Protein AF-A0A3P6R014-F1 (afdb_monomer)

InterPro domains:
  IPR005161 Ku70/Ku80, N-terminal alpha/beta [PF03731] (5-112)
  IPR036465 von Willebrand factor A-like domain superfamily [G3DSA:3.40.50.410] (1-190)
  IPR036465 von Willebrand factor A-like domain superfamily [SSF53300] (5-130)

Sequence (197 aa):
MSEASKEQFSLVLAGTEATANALADEDGNFANISLVRELAPFDWDILELLNSDIEATTCNGDLIDAIFVGVDHLMKKAKTCKGKPEKHLLVVSNLEGETDISQMDEVIASLQKAEVLLNLIGLRITPGGDSDGHAENSAGPSTGNSAPTNSDGKSFVGAMLQRVQAFGQILDALEGESFDFTCVTLIAITLFMRGQE

Nearest PDB structures (foldseek):
  6tyz-assembly1_A  TM=8.360E-01  e=1.938E-10  Xenopus laevis
  8bhv-assembly1_j  TM=8.621E-01  e=7.218E-10  Homo sapiens
  8asc-assembly1_F  TM=7.700E-01  e=1.306E-10  Homo sapiens
  7z6o-assembly1_B  TM=7.785E-01  e=3.740E-10  Homo sapiens
  7su3-assembly1_C  TM=7.351E-01  e=4.261E-09  Homo sapiens

pLDDT: mean 77.84, std 16.66, range [34.81, 94.5]

Organism: Dibothriocephalus latus (NCBI:txid60516)

Foldseek 3Di:
DDDPPPAWDWDKDFFAPAQDFPPDDPVQQQPRMHRPGATGRDDVVVVCCVPPVDDDDPGFGAQLSSLVRVLVRQLVVCVVDPDRDAAEDEAEDPLLGDYDLVCLVVSLVSCVVSLYAYEYEADFQDPDPPPPPPPVPPDDDDDDDDDDDDPPRADSVRSSVVSSVSVSVSCVSRVYGYYYPVPVVVVCCVVVVVVPD

Solvent-accessible surface area (backbone atoms only — not comparable to full-atom values): 12123 Å² total; per-residue (Å²): 133,82,82,72,73,88,57,62,48,62,42,71,44,58,17,34,94,55,65,47,53,95,76,46,52,96,89,56,48,52,39,21,20,24,57,81,36,69,80,35,64,87,55,67,69,57,56,49,40,74,72,72,68,74,72,90,63,92,45,72,16,37,53,57,48,41,48,50,55,48,51,53,51,50,53,60,52,51,74,74,48,88,71,83,76,88,43,79,48,79,44,79,48,77,60,76,64,54,61,66,72,85,53,45,69,59,51,44,54,50,36,62,76,65,60,40,42,42,35,39,35,50,44,68,65,73,90,79,76,74,80,71,71,77,67,75,82,73,88,69,83,89,77,90,75,84,75,86,66,57,97,79,78,56,48,67,67,57,54,32,51,53,47,55,53,53,52,45,52,48,27,63,77,52,78,29,53,50,32,39,75,87,43,54,70,58,51,52,49,57,60,57,60,62,78,72,118

Structure (mmCIF, N/CA/C/O backbone):
data_AF-A0A3P6R014-F1
#
_entry.id   AF-A0A3P6R014-F1
#
loop_
_atom_site.group_PDB
_atom_site.id
_atom_site.type_symbol
_atom_site.label_atom_id
_atom_site.label_alt_id
_atom_site.label_comp_id
_atom_site.label_asym_id
_atom_site.label_entity_id
_atom_site.label_seq_id
_atom_site.pdbx_PDB_ins_code
_atom_site.Cartn_x
_atom_site.Cartn_y
_atom_site.Cartn_z
_atom_site.occupancy
_atom_site.B_iso_or_equiv
_atom_site.auth_seq_id
_atom_site.auth_comp_id
_atom_site.auth_asym_id
_atom_site.auth_atom_id
_atom_site.pdbx_PDB_model_num
ATOM 1 N N . MET A 1 1 ? -2.133 -5.667 35.020 1.00 34.81 1 MET A N 1
ATOM 2 C CA . MET A 1 1 ? -3.011 -6.253 33.987 1.00 34.81 1 MET A CA 1
ATOM 3 C C . MET A 1 1 ? -2.627 -5.566 32.700 1.00 34.81 1 MET A C 1
ATOM 5 O O . MET A 1 1 ? -2.713 -4.351 32.651 1.00 34.81 1 MET A O 1
ATOM 9 N N . SER A 1 2 ? -2.037 -6.318 31.781 1.00 41.28 2 SER A N 1
ATOM 10 C CA . SER A 1 2 ? -1.410 -5.839 30.551 1.00 41.28 2 SER A CA 1
ATOM 11 C C . SER A 1 2 ? -2.447 -5.196 29.633 1.00 41.28 2 SER A C 1
ATOM 13 O O . SER A 1 2 ? -3.424 -5.846 29.262 1.00 41.28 2 SER A O 1
ATOM 15 N N . GLU A 1 3 ? -2.239 -3.929 29.277 1.00 42.50 3 GLU A N 1
ATOM 16 C CA . GLU A 1 3 ? -2.849 -3.322 28.096 1.00 42.50 3 GLU A CA 1
ATOM 17 C C . GLU A 1 3 ? -2.379 -4.126 26.885 1.00 42.50 3 GLU A C 1
ATOM 19 O O . GLU A 1 3 ? -1.257 -3.979 26.414 1.00 42.50 3 GLU A O 1
ATOM 24 N N . ALA A 1 4 ? -3.204 -5.064 26.429 1.00 43.31 4 ALA A N 1
ATOM 25 C CA . ALA A 1 4 ? -3.059 -5.579 25.083 1.00 43.31 4 ALA A CA 1
ATOM 26 C C . ALA A 1 4 ? -3.412 -4.414 24.154 1.00 43.31 4 ALA A C 1
ATOM 28 O O . ALA A 1 4 ? -4.566 -3.969 24.158 1.00 43.31 4 ALA A O 1
ATOM 29 N N . SER A 1 5 ? -2.420 -3.888 23.432 1.00 53.53 5 SER A N 1
ATOM 30 C CA . SER A 1 5 ? -2.628 -2.888 22.387 1.00 53.53 5 SER A CA 1
ATOM 31 C C . SER A 1 5 ? -3.824 -3.303 21.532 1.00 53.53 5 SER A C 1
ATOM 33 O O . SER A 1 5 ? -3.861 -4.408 20.994 1.00 53.53 5 SER A O 1
ATOM 35 N N . LYS A 1 6 ? -4.828 -2.427 21.407 1.00 72.06 6 LYS A N 1
ATOM 36 C CA . LYS A 1 6 ? -5.990 -2.624 20.514 1.00 72.06 6 LYS A CA 1
ATOM 37 C C . LYS A 1 6 ? -5.629 -2.430 19.036 1.00 72.06 6 LYS A C 1
ATOM 39 O O . LYS A 1 6 ? -6.517 -2.253 18.204 1.00 72.06 6 LYS A O 1
ATOM 44 N N . GLU A 1 7 ? -4.342 -2.415 18.734 1.00 78.62 7 GLU A N 1
ATOM 45 C CA . GLU A 1 7 ? -3.812 -2.221 17.402 1.00 78.62 7 GLU A CA 1
ATOM 46 C C . GLU A 1 7 ? -4.164 -3.431 16.546 1.00 78.62 7 GLU A C 1
ATOM 48 O O . GLU A 1 7 ? -4.134 -4.586 16.983 1.00 78.62 7 GLU A O 1
ATOM 53 N N . GLN A 1 8 ? -4.553 -3.137 15.317 1.00 87.19 8 GLN A N 1
ATOM 54 C CA . GLN A 1 8 ? -4.846 -4.135 14.312 1.00 87.19 8 GLN A CA 1
ATOM 55 C C . GLN A 1 8 ? -3.964 -3.857 13.110 1.00 87.19 8 GLN A C 1
ATOM 57 O O . GLN A 1 8 ? -3.636 -2.708 12.819 1.00 87.19 8 GLN A O 1
ATOM 62 N N . PHE A 1 9 ? -3.610 -4.918 12.408 1.00 88.50 9 PHE A N 1
ATOM 63 C CA . PHE A 1 9 ? -2.706 -4.875 11.282 1.00 88.50 9 PHE A CA 1
ATOM 64 C C . PHE A 1 9 ? -3.286 -5.669 10.116 1.00 88.50 9 PHE A C 1
ATOM 66 O O . PHE A 1 9 ? -3.931 -6.701 10.302 1.00 88.50 9 PHE A O 1
ATOM 73 N N . SER A 1 10 ? -3.064 -5.164 8.909 1.00 91.88 10 SER A N 1
ATOM 74 C CA . SER A 1 10 ? -3.377 -5.824 7.643 1.00 91.88 10 SER A CA 1
ATOM 75 C C . SER A 1 10 ? -2.165 -5.728 6.733 1.00 91.88 10 SER A C 1
ATOM 77 O O . SER A 1 10 ? -1.434 -4.741 6.801 1.00 91.88 10 SER A O 1
ATOM 79 N N . LEU A 1 11 ? -1.990 -6.709 5.852 1.00 93.19 11 LEU A N 1
ATOM 80 C CA . LEU A 1 11 ? -0.858 -6.768 4.934 1.00 93.19 11 LEU A CA 1
ATOM 81 C C . LEU A 1 11 ? -1.352 -6.907 3.497 1.00 93.19 11 LEU A C 1
ATOM 83 O O . LEU A 1 11 ? -2.098 -7.834 3.174 1.00 93.19 11 LEU A O 1
ATOM 87 N N . VAL A 1 12 ? -0.905 -5.981 2.653 1.00 94.50 12 VAL A N 1
ATOM 88 C CA . VAL A 1 12 ? -1.093 -5.994 1.201 1.00 94.50 12 VAL A CA 1
ATOM 89 C C . VAL A 1 12 ? 0.281 -6.140 0.562 1.00 94.50 12 VAL A C 1
ATOM 91 O O . VAL A 1 12 ? 1.213 -5.435 0.945 1.00 94.50 12 VAL A O 1
ATOM 94 N N . LEU A 1 13 ? 0.402 -7.055 -0.394 1.00 92.94 13 LEU A N 1
ATOM 95 C CA . LEU A 1 13 ? 1.609 -7.263 -1.186 1.00 92.94 13 LEU A CA 1
ATOM 96 C C . LEU A 1 13 ? 1.345 -6.836 -2.629 1.00 92.94 13 LEU A C 1
ATOM 98 O O . LEU A 1 13 ? 0.327 -7.215 -3.208 1.00 92.94 13 LEU A O 1
ATOM 102 N N . ALA A 1 14 ? 2.271 -6.065 -3.193 1.00 92.12 14 ALA A N 1
ATOM 103 C CA . ALA A 1 14 ? 2.302 -5.710 -4.608 1.00 92.12 14 ALA A CA 1
ATOM 104 C C . ALA A 1 14 ? 3.374 -6.542 -5.323 1.00 92.12 14 ALA A C 1
ATOM 106 O O . ALA A 1 14 ? 4.423 -6.822 -4.744 1.00 92.12 14 ALA A O 1
ATOM 107 N N . GLY A 1 15 ? 3.111 -6.929 -6.570 1.00 90.50 15 GLY A N 1
ATOM 108 C CA . GLY A 1 15 ? 3.992 -7.806 -7.341 1.00 90.50 15 GLY A CA 1
ATOM 109 C C . GLY A 1 15 ? 3.853 -9.277 -6.950 1.00 90.50 15 GLY A C 1
ATOM 110 O O . GLY A 1 15 ? 4.833 -10.008 -6.949 1.00 90.50 15 GLY A O 1
ATOM 111 N N . THR A 1 16 ? 2.662 -9.740 -6.578 1.00 90.88 16 THR A N 1
ATOM 112 C CA . THR A 1 16 ? 2.398 -11.172 -6.366 1.00 90.88 16 THR A CA 1
ATOM 113 C C . THR A 1 16 ? 2.010 -11.853 -7.677 1.00 90.88 16 THR A C 1
ATOM 115 O O . THR A 1 16 ? 1.383 -11.229 -8.525 1.00 90.88 16 THR A O 1
ATOM 118 N N . GLU A 1 17 ? 2.323 -13.142 -7.846 1.00 90.00 17 GLU A N 1
ATOM 119 C CA . GLU A 1 17 ? 1.885 -13.898 -9.038 1.00 90.00 17 GLU A CA 1
ATOM 120 C C . GLU A 1 17 ? 0.356 -14.034 -9.113 1.00 90.00 17 GLU A C 1
ATOM 122 O O . GLU A 1 17 ? -0.236 -14.076 -10.190 1.00 90.00 17 GLU A O 1
ATOM 127 N N . ALA A 1 18 ? -0.293 -14.108 -7.949 1.00 88.69 18 ALA A N 1
ATOM 128 C CA . ALA A 1 18 ? -1.741 -14.085 -7.833 1.00 88.69 18 ALA A CA 1
ATOM 129 C C . ALA A 1 18 ? -2.263 -12.648 -7.711 1.00 88.69 18 ALA A C 1
ATOM 131 O O . ALA A 1 18 ? -1.573 -11.752 -7.226 1.00 88.69 18 ALA A O 1
ATOM 132 N N . THR A 1 19 ? -3.523 -12.447 -8.088 1.00 92.56 19 THR A N 1
ATOM 133 C CA . THR A 1 19 ? -4.273 -11.224 -7.782 1.00 92.56 19 THR A CA 1
ATOM 134 C C . THR A 1 19 ? -5.387 -11.590 -6.814 1.00 92.56 19 THR A C 1
ATOM 136 O O . THR A 1 19 ? -6.302 -12.332 -7.167 1.00 92.56 19 THR A O 1
ATOM 139 N N . ALA A 1 20 ? -5.286 -11.114 -5.576 1.00 92.06 20 ALA A N 1
ATOM 140 C CA . ALA A 1 20 ? -6.216 -11.446 -4.501 1.00 92.06 20 ALA A CA 1
ATOM 141 C C . ALA A 1 20 ? -6.609 -10.182 -3.732 1.00 92.06 20 ALA A C 1
ATOM 143 O O . ALA A 1 20 ? -6.264 -10.000 -2.565 1.00 92.06 20 ALA A O 1
ATOM 144 N N . ASN A 1 21 ? -7.318 -9.278 -4.402 1.00 92.56 21 ASN A N 1
ATOM 145 C CA . ASN A 1 21 ? -7.850 -8.067 -3.795 1.00 92.56 21 ASN A CA 1
ATOM 146 C C . ASN A 1 21 ? -9.262 -7.766 -4.322 1.00 92.56 21 ASN A C 1
ATOM 148 O O . ASN A 1 21 ? -9.680 -8.292 -5.349 1.00 92.56 21 ASN A O 1
ATOM 152 N N . ALA A 1 22 ? -10.013 -6.945 -3.587 1.00 90.56 22 ALA A N 1
ATOM 153 C CA . ALA A 1 22 ? -11.421 -6.675 -3.882 1.00 90.56 22 ALA A CA 1
ATOM 154 C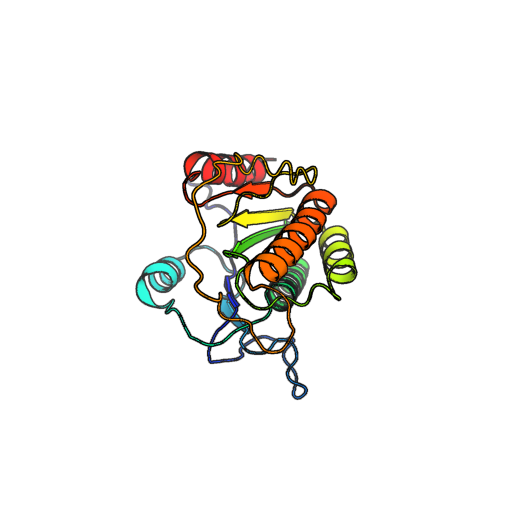 C . ALA A 1 22 ? -11.651 -5.607 -4.968 1.00 90.56 22 ALA A C 1
ATOM 156 O O . ALA A 1 22 ? -12.806 -5.367 -5.317 1.00 90.56 22 ALA A O 1
ATOM 157 N N . LEU A 1 23 ? -10.593 -4.929 -5.424 1.00 90.69 23 LEU A N 1
ATOM 158 C CA . LEU A 1 23 ? -10.662 -3.872 -6.438 1.00 90.69 23 LEU A CA 1
ATOM 159 C C . LEU A 1 23 ? -10.263 -4.371 -7.831 1.00 90.69 23 LEU A C 1
ATOM 161 O O . LEU A 1 23 ? -10.592 -3.711 -8.809 1.00 90.69 23 LEU A O 1
ATOM 165 N N . ALA A 1 24 ? -9.601 -5.526 -7.915 1.00 91.06 24 ALA A N 1
ATOM 166 C CA . ALA A 1 24 ? -9.210 -6.140 -9.171 1.00 91.06 24 ALA A CA 1
ATOM 167 C C . ALA A 1 24 ? -10.413 -6.443 -10.069 1.00 91.06 24 ALA A C 1
ATOM 169 O O . ALA A 1 24 ? -11.437 -6.963 -9.612 1.00 91.06 24 ALA A O 1
ATOM 170 N N . ASP A 1 25 ? -10.255 -6.149 -11.356 1.00 89.50 25 ASP A N 1
ATOM 171 C CA . ASP A 1 25 ? -11.269 -6.348 -12.385 1.00 89.50 25 ASP A CA 1
ATOM 172 C C . ASP A 1 25 ? -1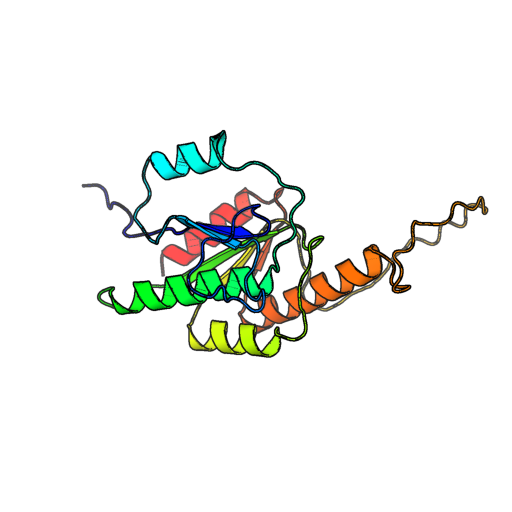0.739 -7.137 -13.594 1.00 89.50 25 ASP A C 1
ATOM 174 O O . ASP A 1 25 ? -9.566 -7.506 -13.675 1.00 89.50 25 ASP A O 1
ATOM 178 N N . GLU A 1 26 ? -11.642 -7.452 -14.527 1.00 83.62 26 GLU A N 1
ATOM 179 C CA . GLU A 1 26 ? -11.318 -8.208 -15.745 1.00 83.62 26 GLU A CA 1
ATOM 180 C C . GLU A 1 26 ? -10.511 -7.385 -16.765 1.00 83.62 26 GLU A C 1
ATOM 182 O O . GLU A 1 26 ? -9.906 -7.965 -17.668 1.00 83.62 26 GLU A O 1
ATOM 187 N N . ASP A 1 27 ? -10.475 -6.057 -16.618 1.00 84.75 27 ASP A N 1
ATOM 188 C CA . ASP A 1 27 ? -9.716 -5.139 -17.475 1.00 84.75 27 ASP A CA 1
ATOM 189 C C . ASP A 1 27 ? -8.225 -5.074 -17.087 1.00 84.75 27 ASP A C 1
ATOM 191 O O . ASP A 1 27 ? -7.412 -4.525 -17.833 1.00 84.75 27 ASP A O 1
ATOM 195 N N . GLY A 1 28 ? -7.845 -5.697 -15.966 1.00 82.06 28 GLY A N 1
ATOM 196 C CA . GLY A 1 28 ? -6.464 -5.794 -15.497 1.00 82.06 28 GLY A CA 1
ATOM 197 C C . GLY A 1 28 ? -6.052 -4.684 -14.532 1.00 82.06 28 GLY A C 1
ATOM 198 O O . GLY A 1 28 ? -4.861 -4.562 -14.241 1.00 82.06 28 GLY A O 1
ATOM 199 N N . ASN A 1 29 ? -7.001 -3.900 -14.013 1.00 86.56 29 ASN A N 1
ATOM 200 C CA . ASN A 1 29 ? -6.715 -2.920 -12.966 1.00 86.56 29 ASN A CA 1
ATOM 201 C C . ASN A 1 29 ? -6.451 -3.634 -11.633 1.00 86.56 29 ASN A C 1
ATOM 203 O O . ASN A 1 29 ? -7.047 -4.678 -11.350 1.00 86.56 29 ASN A O 1
ATOM 207 N N . PHE A 1 30 ? -5.568 -3.075 -10.799 1.00 90.06 30 PHE A N 1
ATOM 208 C CA . PHE A 1 30 ? -5.173 -3.663 -9.512 1.00 90.06 30 PHE A CA 1
ATOM 209 C C . PHE A 1 30 ? -4.640 -5.109 -9.625 1.00 90.06 30 PHE A C 1
ATOM 211 O O . PHE A 1 30 ? -4.801 -5.918 -8.702 1.00 90.06 30 PHE A O 1
ATOM 218 N N . ALA A 1 31 ? -4.021 -5.454 -10.760 1.00 91.69 31 ALA A N 1
ATOM 219 C CA . ALA A 1 31 ? -3.424 -6.764 -11.001 1.00 91.69 31 ALA A CA 1
ATOM 220 C C . ALA A 1 31 ? -2.131 -6.972 -10.195 1.00 91.69 31 ALA A C 1
ATOM 222 O O . ALA A 1 31 ? -1.434 -6.028 -9.829 1.00 91.69 31 ALA A O 1
ATOM 223 N N . ASN A 1 32 ? -1.794 -8.238 -9.936 1.00 92.81 32 ASN A N 1
ATOM 224 C CA . ASN A 1 32 ? -0.604 -8.663 -9.188 1.00 92.81 32 ASN A CA 1
ATOM 225 C C . ASN A 1 32 ? -0.529 -8.066 -7.771 1.00 92.81 32 ASN A C 1
ATOM 227 O O . ASN A 1 32 ? 0.557 -7.851 -7.231 1.00 92.81 32 ASN A O 1
ATOM 231 N N . ILE A 1 33 ? -1.685 -7.775 -7.167 1.00 93.94 33 ILE A N 1
ATOM 232 C CA . ILE A 1 33 ? -1.802 -7.247 -5.806 1.00 93.94 33 ILE A CA 1
ATOM 233 C C . ILE A 1 33 ? -2.659 -8.197 -4.976 1.00 93.94 33 ILE A C 1
ATOM 235 O O . ILE A 1 33 ? -3.764 -8.579 -5.378 1.00 93.94 33 ILE A O 1
ATOM 239 N N . SER A 1 34 ? -2.170 -8.551 -3.791 1.00 93.81 34 SER A N 1
ATOM 240 C CA . SER A 1 34 ? -2.828 -9.498 -2.892 1.00 93.81 34 SER A CA 1
ATOM 241 C C . SER A 1 34 ? -2.956 -8.948 -1.476 1.00 93.81 34 SER A C 1
ATOM 243 O O . SER A 1 34 ? -1.968 -8.588 -0.838 1.00 93.81 34 SER A O 1
ATOM 245 N N . LEU A 1 35 ? -4.181 -8.945 -0.949 1.00 93.12 35 LEU A N 1
ATOM 246 C CA . LEU A 1 35 ? -4.457 -8.758 0.471 1.00 93.12 35 LEU A CA 1
ATOM 247 C C . LEU A 1 35 ? -4.209 -10.091 1.187 1.00 93.12 35 LEU A C 1
ATOM 249 O O . LEU A 1 35 ? -5.117 -10.901 1.363 1.00 93.12 35 LEU A O 1
ATOM 253 N N . VAL A 1 36 ? -2.960 -10.329 1.580 1.00 91.81 36 VAL A N 1
ATOM 254 C CA . VAL A 1 36 ? -2.552 -11.582 2.239 1.00 91.81 36 VAL A CA 1
ATOM 255 C C . VAL A 1 36 ? -3.004 -11.654 3.693 1.00 91.81 36 VAL A C 1
ATOM 257 O O . VAL A 1 36 ? -3.083 -12.739 4.266 1.00 91.81 36 VAL A O 1
ATOM 260 N N . ARG A 1 37 ? -3.334 -10.505 4.299 1.00 89.75 37 ARG A N 1
ATOM 261 C CA . ARG A 1 37 ? -3.902 -10.464 5.642 1.00 89.75 37 ARG A CA 1
ATOM 262 C C . ARG A 1 37 ? -4.948 -9.376 5.805 1.00 89.75 37 ARG A C 1
ATOM 264 O O . ARG A 1 37 ? -4.659 -8.192 5.640 1.00 89.75 37 ARG A O 1
ATOM 271 N N . GLU A 1 38 ? -6.145 -9.773 6.229 1.00 91.12 38 GLU A N 1
ATOM 272 C CA . GLU A 1 38 ? -7.168 -8.825 6.660 1.00 91.12 38 GLU A CA 1
ATOM 273 C C . GLU A 1 38 ? -6.799 -8.121 7.976 1.00 91.12 38 GLU A C 1
ATOM 275 O O . GLU A 1 38 ? -5.931 -8.569 8.718 1.00 91.12 38 GLU A O 1
ATOM 280 N N . LEU A 1 39 ? -7.489 -7.014 8.279 1.00 89.38 39 LEU A N 1
ATOM 281 C CA . LEU A 1 39 ? -7.232 -6.218 9.475 1.00 89.38 39 LEU A CA 1
ATOM 282 C C . LEU A 1 39 ? -7.625 -7.022 10.720 1.00 89.38 39 LEU A C 1
ATOM 284 O O . LEU A 1 39 ? -8.811 -7.280 10.945 1.00 89.38 39 LEU A O 1
ATOM 288 N N . ALA A 1 40 ? -6.627 -7.425 11.501 1.00 86.94 40 ALA A N 1
ATOM 289 C CA . ALA A 1 40 ? -6.787 -8.249 12.692 1.00 86.94 40 ALA A CA 1
ATOM 290 C C . ALA A 1 40 ? -5.713 -7.908 13.743 1.00 86.94 40 ALA A C 1
ATOM 292 O O . ALA A 1 40 ? -4.693 -7.312 13.396 1.00 86.94 40 ALA A O 1
ATOM 293 N N . PRO A 1 41 ? -5.917 -8.251 15.028 1.00 86.50 41 PRO A N 1
ATOM 294 C CA . PRO A 1 41 ? -4.873 -8.117 16.043 1.00 86.50 41 PRO A CA 1
ATOM 295 C C . PRO A 1 41 ? -3.602 -8.890 15.668 1.00 86.50 41 PRO A C 1
ATOM 297 O O . PRO A 1 41 ? -3.665 -9.878 14.938 1.00 86.50 41 PRO A O 1
ATOM 300 N N . PHE A 1 42 ? -2.463 -8.466 16.212 1.00 84.94 42 PHE A N 1
ATOM 301 C CA . PHE A 1 42 ? -1.208 -9.197 16.054 1.00 84.94 42 PHE A CA 1
ATOM 302 C C . PHE A 1 42 ? -1.291 -10.596 16.680 1.00 84.94 42 PHE A C 1
ATOM 304 O O . PHE A 1 42 ? -1.699 -10.754 17.833 1.00 84.94 42 PHE A O 1
ATOM 311 N N . ASP A 1 43 ? -0.852 -11.598 15.928 1.00 87.06 43 ASP A N 1
ATOM 312 C CA . ASP A 1 43 ? -0.719 -12.986 16.357 1.00 87.06 43 ASP A CA 1
ATOM 313 C C . ASP A 1 43 ? 0.570 -13.613 15.788 1.00 87.06 43 ASP A C 1
ATOM 315 O O . ASP A 1 43 ? 1.361 -12.962 15.095 1.00 87.06 43 ASP A O 1
ATOM 319 N N . TRP A 1 44 ? 0.801 -14.882 16.121 1.00 87.06 44 TRP A N 1
ATOM 320 C CA . TRP A 1 44 ? 1.972 -15.626 15.658 1.00 87.06 44 TRP A CA 1
ATOM 321 C C . TRP A 1 44 ? 1.954 -15.895 14.154 1.00 87.06 44 TRP A C 1
ATOM 323 O O . TRP A 1 44 ? 3.023 -15.902 13.547 1.00 87.06 44 TRP A O 1
ATOM 333 N N . ASP A 1 45 ? 0.774 -16.029 13.546 1.00 85.44 45 ASP A N 1
ATOM 334 C CA . ASP A 1 45 ? 0.637 -16.251 12.109 1.00 85.44 45 ASP A CA 1
ATOM 335 C C . ASP A 1 45 ? 1.215 -15.070 11.307 1.00 85.44 45 ASP A C 1
ATOM 337 O O . ASP A 1 45 ? 1.731 -15.265 10.212 1.00 85.44 45 ASP A O 1
ATOM 341 N N . ILE A 1 46 ? 1.186 -13.827 11.829 1.00 85.44 46 ILE A N 1
ATOM 342 C CA . ILE A 1 46 ? 1.840 -12.678 11.150 1.00 85.44 46 ILE A CA 1
ATOM 343 C C . ILE A 1 46 ? 3.351 -12.868 11.104 1.00 85.44 46 ILE A C 1
ATOM 345 O O . ILE A 1 46 ? 3.988 -12.597 10.089 1.00 85.44 46 ILE A O 1
ATOM 349 N N . LEU A 1 47 ? 3.925 -13.274 12.234 1.00 85.38 47 LEU A N 1
ATOM 350 C CA . LEU A 1 47 ? 5.368 -13.392 12.386 1.00 85.38 47 LEU A CA 1
ATOM 351 C C . LEU A 1 47 ? 5.908 -14.534 11.527 1.00 85.38 47 LEU A C 1
ATOM 353 O O . LEU A 1 47 ? 6.969 -14.387 10.928 1.00 85.38 47 LEU A O 1
ATOM 357 N N . GLU A 1 48 ? 5.167 -15.637 11.438 1.00 87.00 48 GLU A N 1
ATOM 358 C CA . GLU A 1 48 ? 5.506 -16.755 10.560 1.00 87.00 48 GLU A CA 1
ATOM 359 C C . GLU A 1 48 ? 5.428 -16.348 9.083 1.00 87.00 48 GLU A C 1
ATOM 361 O O . GLU A 1 48 ? 6.407 -16.550 8.359 1.00 87.00 48 GLU A O 1
ATOM 366 N N . LEU A 1 49 ? 4.348 -15.660 8.688 1.00 85.38 49 LEU A N 1
ATOM 367 C CA . LEU A 1 49 ? 4.163 -15.147 7.330 1.00 85.38 49 LEU A CA 1
ATOM 368 C C . LEU A 1 49 ? 5.319 -14.224 6.912 1.00 85.38 49 LEU A C 1
ATOM 370 O O . LEU A 1 49 ? 5.927 -14.418 5.863 1.00 85.38 49 LEU A O 1
ATOM 374 N N . LEU A 1 50 ? 5.660 -13.238 7.751 1.00 84.38 50 LEU A N 1
ATOM 375 C CA . LEU A 1 50 ? 6.742 -12.283 7.480 1.00 84.38 50 LEU A CA 1
ATOM 376 C C . LEU A 1 50 ? 8.127 -12.944 7.430 1.00 84.38 50 LEU A C 1
ATOM 378 O O . LEU A 1 50 ? 9.017 -12.431 6.756 1.00 84.38 50 LEU A O 1
ATOM 382 N N . ASN A 1 51 ? 8.329 -14.042 8.162 1.00 82.94 51 ASN A N 1
ATOM 383 C CA . ASN A 1 51 ? 9.619 -14.721 8.235 1.00 82.94 51 ASN A CA 1
ATOM 384 C C . ASN A 1 51 ? 9.832 -15.741 7.109 1.00 82.94 51 ASN A C 1
ATOM 386 O O . ASN A 1 51 ? 10.976 -15.945 6.704 1.00 82.94 51 ASN A O 1
ATOM 390 N N . SER A 1 52 ? 8.771 -16.410 6.650 1.00 76.31 52 SER A N 1
ATOM 391 C CA . SER A 1 52 ? 8.918 -17.642 5.861 1.00 76.31 52 SER A CA 1
ATOM 392 C C . SER A 1 52 ? 8.104 -17.688 4.567 1.00 76.31 52 SER A C 1
ATOM 394 O O . SER A 1 52 ? 8.488 -18.439 3.677 1.00 76.31 52 SER A O 1
ATOM 396 N N . ASP A 1 53 ? 7.027 -16.908 4.438 1.00 76.56 53 ASP A N 1
ATOM 397 C CA . ASP A 1 53 ? 6.060 -17.065 3.335 1.00 76.56 53 ASP A CA 1
ATOM 398 C C . ASP A 1 53 ? 6.094 -15.930 2.298 1.00 76.56 53 ASP A C 1
ATOM 400 O O . ASP A 1 53 ? 5.428 -16.010 1.265 1.00 76.56 53 ASP A O 1
ATOM 404 N N . ILE A 1 54 ? 6.848 -14.854 2.548 1.00 80.62 54 ILE A N 1
ATOM 405 C CA . ILE A 1 54 ? 7.005 -13.763 1.578 1.00 80.62 54 ILE A CA 1
ATOM 406 C C . ILE A 1 54 ? 8.208 -14.059 0.683 1.00 80.62 54 ILE A C 1
ATOM 408 O O . ILE A 1 54 ? 9.358 -13.817 1.054 1.00 80.62 54 ILE A O 1
ATOM 412 N N . GLU A 1 55 ? 7.930 -14.551 -0.520 1.00 79.56 55 GLU A N 1
ATOM 413 C CA . GLU A 1 55 ? 8.933 -14.767 -1.560 1.00 79.56 55 GLU A CA 1
ATOM 414 C C . GLU A 1 55 ? 8.967 -13.600 -2.555 1.00 79.56 55 GLU A C 1
ATOM 416 O O . GLU A 1 55 ? 7.938 -13.046 -2.946 1.00 79.56 55 GLU A O 1
ATOM 421 N N . ALA A 1 56 ? 10.173 -13.227 -2.988 1.00 82.69 56 ALA A N 1
ATOM 422 C CA . ALA A 1 56 ? 10.338 -12.259 -4.063 1.00 82.69 56 ALA A CA 1
ATOM 423 C C . ALA A 1 56 ? 9.891 -12.882 -5.391 1.00 82.69 56 ALA A C 1
ATOM 425 O O . ALA A 1 56 ? 10.339 -13.971 -5.750 1.00 82.69 56 ALA A O 1
ATOM 426 N N . THR A 1 57 ? 9.052 -12.173 -6.142 1.00 85.56 57 THR A N 1
ATOM 427 C CA . THR A 1 57 ? 8.597 -12.619 -7.463 1.00 85.56 57 THR A CA 1
ATOM 428 C C . THR A 1 57 ? 9.219 -11.766 -8.575 1.00 85.56 57 THR A C 1
ATOM 430 O O . THR A 1 57 ? 9.925 -10.788 -8.321 1.00 85.56 57 THR A O 1
ATOM 433 N N . THR A 1 58 ? 8.959 -12.145 -9.829 1.00 83.75 58 THR A N 1
ATOM 434 C CA . THR A 1 58 ? 9.298 -11.326 -11.008 1.00 83.75 58 THR A CA 1
ATOM 435 C C . THR A 1 58 ? 8.108 -10.530 -11.551 1.00 83.75 58 THR A C 1
ATOM 437 O O . THR A 1 58 ? 8.255 -9.800 -12.531 1.00 83.75 58 THR A O 1
ATOM 440 N N . CYS A 1 59 ? 6.933 -10.663 -10.929 1.00 87.00 59 CYS A N 1
ATOM 441 C CA . CYS A 1 59 ? 5.731 -9.929 -11.292 1.00 87.00 59 CYS A CA 1
ATOM 442 C C . CYS A 1 59 ? 5.816 -8.4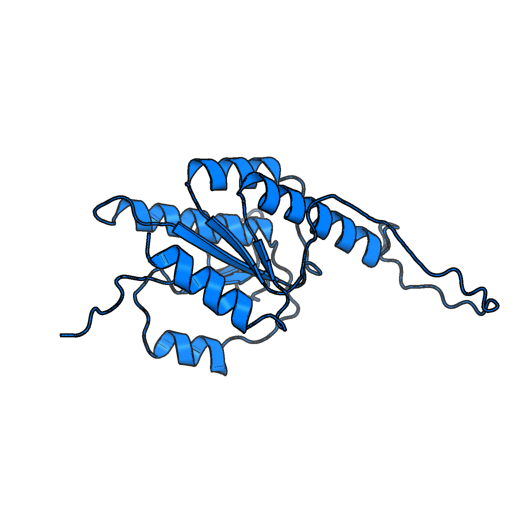94 -10.773 1.00 87.00 59 CYS A C 1
ATOM 444 O O . CYS A 1 59 ? 6.308 -8.238 -9.675 1.00 87.00 59 CYS A O 1
ATOM 446 N N . ASN A 1 60 ? 5.291 -7.558 -11.556 1.00 82.25 60 ASN A N 1
ATOM 447 C CA . ASN A 1 60 ? 5.216 -6.158 -11.171 1.00 82.25 60 ASN A CA 1
ATOM 448 C C . ASN A 1 60 ? 3.766 -5.810 -10.838 1.00 82.25 60 ASN A C 1
ATOM 450 O O . ASN A 1 60 ? 2.857 -6.130 -11.606 1.00 82.25 60 ASN A O 1
ATOM 454 N N . GLY A 1 61 ? 3.558 -5.218 -9.669 1.00 85.69 61 GLY A N 1
ATOM 455 C CA . GLY A 1 61 ? 2.268 -4.693 -9.239 1.00 85.69 61 GLY A CA 1
ATOM 456 C C . GLY A 1 61 ? 2.420 -3.207 -8.980 1.00 85.69 61 GLY A C 1
ATOM 457 O O . GLY A 1 61 ? 3.432 -2.782 -8.419 1.00 85.69 61 GLY A O 1
ATOM 458 N N . ASP A 1 62 ? 1.430 -2.430 -9.398 1.00 90.12 62 ASP A N 1
ATOM 459 C CA . ASP A 1 62 ? 1.485 -0.985 -9.256 1.00 90.12 62 ASP A CA 1
ATOM 460 C C . ASP A 1 62 ? 1.400 -0.572 -7.778 1.00 90.12 62 ASP A C 1
ATOM 462 O O . ASP A 1 62 ? 0.525 -1.007 -7.022 1.00 90.12 62 ASP A O 1
ATOM 466 N N . LEU A 1 63 ? 2.346 0.262 -7.344 1.00 89.88 63 LEU A N 1
ATOM 467 C CA . LEU A 1 63 ? 2.416 0.706 -5.956 1.00 89.88 63 LEU A CA 1
ATOM 468 C C . LEU A 1 63 ? 1.230 1.596 -5.552 1.00 89.88 63 LEU A C 1
ATOM 470 O O . LEU A 1 63 ? 0.765 1.504 -4.414 1.00 89.88 63 LEU A O 1
ATOM 474 N N . ILE A 1 64 ? 0.754 2.464 -6.446 1.00 90.62 64 ILE A N 1
ATOM 475 C CA . ILE A 1 64 ? -0.379 3.360 -6.182 1.00 90.62 64 ILE A CA 1
ATOM 476 C C . ILE A 1 64 ? -1.664 2.538 -6.082 1.00 90.62 64 ILE A C 1
ATOM 478 O O . ILE A 1 64 ? -2.424 2.722 -5.128 1.00 90.62 64 ILE A O 1
ATOM 482 N N . ASP A 1 65 ? -1.849 1.554 -6.962 1.00 91.31 65 ASP A N 1
ATOM 483 C CA . ASP A 1 65 ? -2.957 0.597 -6.865 1.00 91.31 65 ASP A CA 1
ATOM 484 C C . ASP A 1 65 ? -2.928 -0.173 -5.540 1.00 91.31 65 ASP A C 1
ATOM 486 O O . ASP A 1 65 ? -3.955 -0.330 -4.873 1.00 91.31 65 ASP A O 1
ATOM 490 N N . ALA A 1 66 ? -1.749 -0.621 -5.101 1.00 92.25 66 ALA A N 1
ATOM 491 C CA . ALA A 1 66 ? -1.608 -1.326 -3.830 1.00 92.25 66 ALA A CA 1
ATOM 492 C C . ALA A 1 66 ? -1.961 -0.433 -2.628 1.00 92.25 66 ALA A C 1
ATOM 494 O O . ALA A 1 66 ? -2.596 -0.895 -1.673 1.00 92.25 66 ALA A O 1
ATOM 495 N N . ILE A 1 67 ? -1.608 0.856 -2.688 1.00 92.06 67 ILE A N 1
ATOM 496 C CA . ILE A 1 67 ? -2.027 1.859 -1.702 1.00 92.06 67 ILE A CA 1
ATOM 497 C C . ILE A 1 67 ? -3.552 1.998 -1.707 1.00 92.06 67 ILE A C 1
ATOM 499 O O . ILE A 1 67 ? -4.157 1.949 -0.636 1.00 92.06 67 ILE A O 1
ATOM 503 N N . PHE A 1 68 ? -4.194 2.103 -2.874 1.00 91.25 68 PHE A N 1
ATOM 504 C CA . PHE A 1 68 ? -5.656 2.156 -2.970 1.00 91.25 68 PHE A CA 1
ATOM 505 C C . PHE A 1 68 ? -6.326 0.918 -2.369 1.00 91.25 68 PHE A C 1
ATOM 507 O O . PHE A 1 68 ? -7.263 1.065 -1.582 1.00 91.25 68 PHE A O 1
ATOM 514 N N . VAL A 1 69 ? -5.820 -0.284 -2.662 1.00 92.81 69 VAL A N 1
ATOM 515 C CA . VAL A 1 69 ? -6.303 -1.542 -2.065 1.00 92.81 69 VAL A CA 1
ATOM 516 C C . VAL A 1 69 ? -6.183 -1.506 -0.539 1.00 92.81 69 VAL A C 1
ATOM 518 O O . VAL A 1 69 ? -7.136 -1.848 0.168 1.00 92.81 69 VAL A O 1
ATOM 521 N N . GLY A 1 70 ? -5.039 -1.057 -0.014 1.00 92.25 70 GLY A N 1
ATOM 522 C CA . GLY A 1 70 ? -4.813 -0.921 1.424 1.00 92.25 70 GLY A CA 1
ATOM 523 C C . GLY A 1 70 ? -5.758 0.084 2.087 1.00 92.25 70 GLY A C 1
ATOM 524 O O . GLY A 1 70 ? -6.384 -0.230 3.102 1.00 92.25 70 GLY A O 1
ATOM 525 N N . VAL A 1 71 ? -5.912 1.274 1.500 1.00 90.88 71 VAL A N 1
ATOM 526 C CA . VAL A 1 71 ? -6.788 2.343 2.009 1.00 90.88 71 VAL A CA 1
ATOM 527 C C . VAL A 1 71 ? -8.254 1.930 1.956 1.00 90.88 71 VAL A C 1
ATOM 529 O O . VAL A 1 71 ? -8.977 2.139 2.931 1.00 90.88 71 VAL A O 1
ATOM 532 N N . ASP A 1 72 ? -8.709 1.328 0.857 1.00 91.50 72 ASP A N 1
ATOM 533 C CA . ASP A 1 72 ? -10.082 0.843 0.717 1.00 91.50 72 ASP A CA 1
ATOM 534 C C . ASP A 1 72 ? -10.412 -0.198 1.794 1.00 91.50 72 ASP A C 1
ATOM 536 O O . ASP A 1 72 ? -11.416 -0.066 2.506 1.00 91.50 72 ASP A O 1
ATOM 540 N N . HIS A 1 73 ? -9.530 -1.183 1.989 1.00 91.62 73 HIS A N 1
ATOM 541 C CA . HIS A 1 73 ? -9.691 -2.193 3.033 1.00 91.62 73 HIS A CA 1
ATOM 542 C C . HIS A 1 73 ? -9.706 -1.575 4.436 1.00 91.62 73 HIS A C 1
ATOM 544 O O . HIS A 1 73 ? -10.622 -1.840 5.225 1.00 91.62 73 HIS A O 1
ATOM 550 N N . LEU A 1 74 ? -8.749 -0.690 4.732 1.00 89.69 74 LEU A N 1
ATOM 551 C CA . LEU A 1 74 ? -8.655 0.009 6.014 1.00 89.69 74 LEU A CA 1
ATOM 552 C C . LEU A 1 74 ? -9.920 0.829 6.295 1.00 89.69 74 LEU A C 1
ATOM 554 O O . LEU A 1 74 ? -10.478 0.765 7.391 1.00 89.69 74 LEU A O 1
ATOM 558 N N . MET A 1 75 ? -10.436 1.543 5.296 1.00 89.38 75 MET A N 1
ATOM 559 C CA . MET A 1 75 ? -11.654 2.343 5.412 1.00 89.38 75 MET A CA 1
ATOM 560 C C . MET A 1 75 ? -12.908 1.486 5.586 1.00 89.38 75 MET A C 1
ATOM 562 O O . MET A 1 75 ? -13.786 1.839 6.380 1.00 89.38 75 MET A O 1
ATOM 566 N N . LYS A 1 76 ? -13.011 0.351 4.885 1.00 89.69 76 LYS A N 1
ATOM 567 C CA . LYS A 1 76 ? -14.111 -0.612 5.057 1.00 89.69 76 LYS A CA 1
ATOM 568 C C . LYS A 1 76 ? -14.137 -1.169 6.477 1.00 89.69 76 LYS A C 1
ATOM 570 O O . LYS A 1 76 ? -15.200 -1.181 7.100 1.00 89.69 76 LYS A O 1
ATOM 575 N N . LYS A 1 77 ? -12.984 -1.570 7.017 1.00 88.00 77 LYS A N 1
ATOM 576 C CA . LYS A 1 77 ? -12.884 -2.114 8.379 1.00 88.00 77 LYS A CA 1
ATOM 577 C C . LYS A 1 77 ? -13.080 -1.031 9.443 1.00 88.00 77 LYS A C 1
ATOM 579 O O . LYS A 1 77 ? -13.847 -1.249 10.381 1.00 88.00 77 LYS A O 1
ATOM 584 N N . ALA A 1 78 ? -12.527 0.169 9.255 1.00 83.94 78 ALA A N 1
ATOM 585 C CA . ALA A 1 78 ? -12.687 1.287 10.188 1.00 83.94 78 ALA A CA 1
ATOM 586 C C . ALA A 1 78 ? -14.156 1.695 10.400 1.00 83.94 78 ALA A C 1
ATOM 588 O O . ALA A 1 78 ? -14.533 2.035 11.518 1.00 83.94 78 ALA A O 1
ATOM 589 N N . LYS A 1 79 ? -15.018 1.595 9.373 1.00 83.31 79 LYS A N 1
ATOM 590 C CA . LYS A 1 79 ? -16.472 1.845 9.503 1.00 83.31 79 LYS A CA 1
ATOM 591 C C . LYS A 1 79 ? -17.173 0.898 10.482 1.00 83.31 79 LYS A C 1
ATOM 593 O O . LYS A 1 79 ? -18.239 1.233 10.991 1.00 83.31 79 LYS A O 1
ATOM 598 N N . THR A 1 80 ? -16.610 -0.2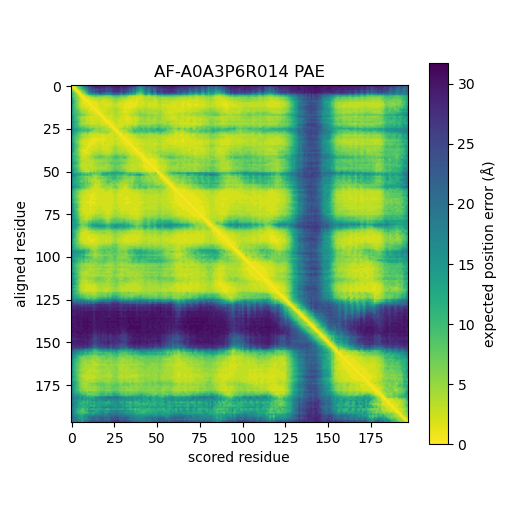87 10.712 1.00 81.50 80 THR A N 1
ATOM 599 C CA . THR A 1 80 ? -17.169 -1.291 11.630 1.00 81.50 80 THR A CA 1
ATOM 600 C C . THR A 1 80 ? -16.651 -1.139 13.062 1.00 81.50 80 THR A C 1
ATOM 602 O O . THR A 1 80 ? -17.242 -1.686 13.995 1.00 81.50 80 THR A O 1
ATOM 605 N N . CYS A 1 81 ? -15.582 -0.362 13.256 1.00 76.69 81 CYS A N 1
ATOM 606 C CA . CYS A 1 81 ? -14.996 -0.096 14.562 1.00 76.69 81 CYS A CA 1
ATOM 607 C C . CYS A 1 81 ? -15.805 0.957 15.332 1.00 76.69 81 CYS A C 1
ATOM 609 O O . CYS A 1 81 ? -16.337 1.914 14.772 1.00 76.69 81 CYS A O 1
ATOM 611 N N . LYS A 1 82 ? -15.886 0.798 16.657 1.00 74.19 82 LYS A N 1
ATOM 612 C CA . LYS A 1 82 ? -16.470 1.821 17.534 1.00 74.19 82 LYS A CA 1
ATOM 613 C C . LYS A 1 82 ? -15.455 2.937 17.774 1.00 74.19 82 LYS A C 1
ATOM 615 O O . LYS A 1 82 ? -14.376 2.669 18.292 1.00 74.19 82 LYS A O 1
ATOM 620 N N . GLY A 1 83 ? -15.849 4.176 17.490 1.00 78.44 83 GLY A N 1
ATOM 621 C CA . GLY A 1 83 ? -15.010 5.365 17.663 1.00 78.44 83 GLY A CA 1
ATOM 622 C C . GLY A 1 83 ? -14.357 5.816 16.357 1.00 78.44 83 GLY A C 1
ATOM 623 O O . GLY A 1 83 ? -14.710 5.333 15.284 1.00 78.44 83 GLY A O 1
ATOM 624 N N . LYS A 1 84 ? -13.425 6.767 16.454 1.00 78.12 84 LYS A N 1
ATOM 625 C CA . LYS A 1 84 ? -12.601 7.230 15.333 1.00 78.12 84 LYS A CA 1
ATOM 626 C C . LYS A 1 84 ? -11.197 6.639 15.519 1.00 78.12 84 LYS A C 1
ATOM 628 O O . LYS A 1 84 ? -10.426 7.230 16.268 1.00 78.12 84 LYS A O 1
ATOM 633 N N . PRO A 1 85 ? -10.900 5.449 14.960 1.00 83.62 85 PRO A N 1
ATOM 634 C CA . PRO A 1 85 ? -9.562 4.883 15.068 1.00 83.62 85 PRO A CA 1
ATOM 635 C C . PRO A 1 85 ? -8.579 5.746 14.278 1.00 83.62 85 PRO A C 1
ATOM 637 O O . PRO A 1 85 ? -8.922 6.244 13.200 1.00 83.62 85 PRO A O 1
ATOM 640 N N . GLU A 1 86 ? -7.369 5.888 14.806 1.00 86.25 86 GLU A N 1
ATOM 641 C CA . GLU A 1 86 ? -6.233 6.366 14.029 1.00 86.25 86 GLU A CA 1
ATOM 642 C C . GLU A 1 86 ? -5.937 5.359 12.912 1.00 86.25 86 GLU A C 1
ATOM 644 O O . GLU A 1 86 ? -6.062 4.143 13.093 1.00 86.25 86 GLU A O 1
ATOM 649 N N . LYS A 1 87 ? -5.618 5.867 11.723 1.00 89.56 87 LYS A N 1
ATOM 650 C CA . LYS A 1 87 ? -5.371 5.055 10.535 1.00 89.56 87 LYS A CA 1
ATOM 651 C C . LYS A 1 87 ? -3.977 5.357 10.039 1.00 89.56 87 LYS A C 1
ATOM 653 O O . LYS A 1 87 ? -3.692 6.486 9.652 1.00 89.56 87 LYS A O 1
ATOM 658 N N . HIS A 1 88 ? -3.144 4.331 10.005 1.00 90.62 88 HIS A N 1
ATOM 659 C CA . HIS A 1 88 ? -1.766 4.455 9.568 1.00 90.62 88 HIS A CA 1
ATOM 660 C C . HIS A 1 88 ? -1.501 3.478 8.433 1.00 90.62 88 HIS A C 1
ATOM 662 O O . HIS A 1 88 ? -1.784 2.286 8.551 1.00 90.62 88 HIS A O 1
ATOM 668 N N . LEU A 1 89 ? -0.972 3.997 7.332 1.00 92.38 89 LEU A N 1
ATOM 669 C CA . LEU A 1 89 ? -0.480 3.222 6.211 1.00 92.38 89 LEU A CA 1
ATOM 670 C C . LEU A 1 89 ? 1.048 3.296 6.176 1.00 92.38 89 LEU A C 1
ATOM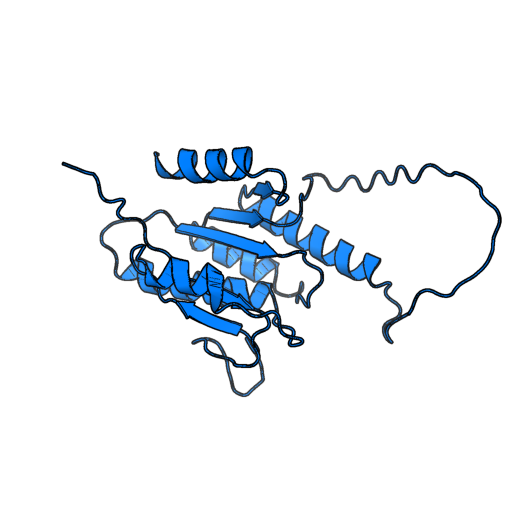 672 O O . LEU A 1 89 ? 1.639 4.375 6.108 1.00 92.38 89 LEU A O 1
ATOM 676 N N . LEU A 1 90 ? 1.679 2.126 6.206 1.00 92.06 90 LEU A N 1
ATOM 677 C CA . LEU A 1 90 ? 3.120 1.978 6.076 1.00 92.06 90 LEU A CA 1
ATOM 678 C C . LEU A 1 90 ? 3.433 1.352 4.723 1.00 92.06 90 LEU A C 1
ATOM 680 O O . LEU A 1 90 ? 3.040 0.218 4.457 1.00 92.06 90 LEU A O 1
ATOM 684 N N . VAL A 1 91 ? 4.138 2.092 3.876 1.00 92.69 91 VAL A N 1
ATOM 685 C CA . VAL A 1 91 ? 4.557 1.625 2.556 1.00 92.69 91 VAL A CA 1
ATOM 686 C C . VAL A 1 91 ? 6.014 1.214 2.635 1.00 92.69 91 VAL A C 1
ATOM 688 O O . VAL A 1 91 ? 6.860 2.004 3.039 1.00 92.69 91 VAL A O 1
ATOM 691 N N . VAL A 1 92 ? 6.313 -0.019 2.241 1.00 91.38 92 VAL A N 1
ATOM 692 C CA . VAL A 1 92 ? 7.681 -0.537 2.182 1.00 91.38 92 VAL A CA 1
ATOM 693 C C . VAL A 1 92 ? 8.042 -0.738 0.716 1.00 91.38 92 VAL A C 1
ATOM 695 O O . VAL A 1 92 ? 7.485 -1.618 0.066 1.00 91.38 92 VAL A O 1
ATOM 698 N N . SER A 1 93 ? 8.912 0.110 0.166 1.00 89.69 93 SER A N 1
ATOM 699 C CA . SER A 1 93 ? 9.261 0.070 -1.257 1.00 89.69 93 SER A CA 1
ATOM 700 C C . SER A 1 93 ? 10.597 0.754 -1.552 1.00 89.69 93 SER A C 1
ATOM 702 O O . SER A 1 93 ? 10.969 1.734 -0.909 1.00 89.69 93 SER A O 1
ATOM 704 N N . ASN A 1 94 ? 11.293 0.253 -2.573 1.00 85.62 94 ASN A N 1
ATOM 705 C CA . ASN A 1 94 ? 12.460 0.888 -3.195 1.00 85.62 94 ASN A CA 1
ATOM 706 C C . ASN A 1 94 ? 12.082 1.841 -4.351 1.00 85.62 94 ASN A C 1
ATOM 708 O O . ASN A 1 94 ? 12.963 2.491 -4.906 1.00 85.62 94 ASN A O 1
ATOM 712 N N . LEU A 1 95 ? 10.794 1.926 -4.723 1.00 84.44 95 LEU A N 1
ATOM 713 C CA . LEU A 1 95 ? 10.261 2.728 -5.841 1.00 84.44 95 LEU A CA 1
ATOM 714 C C . LEU A 1 95 ? 10.862 2.400 -7.229 1.00 84.44 95 LEU A C 1
ATOM 716 O O . LEU A 1 95 ? 10.740 3.185 -8.175 1.00 84.44 95 LEU A O 1
ATOM 720 N N . GLU A 1 96 ? 11.485 1.228 -7.383 1.00 82.69 96 GLU A N 1
ATOM 721 C CA . GLU A 1 96 ? 12.049 0.767 -8.662 1.00 82.69 96 GLU A CA 1
ATOM 722 C C . GLU A 1 96 ? 10.993 0.093 -9.563 1.00 82.69 96 GLU A C 1
ATOM 724 O O . GLU A 1 96 ? 11.136 0.090 -10.791 1.00 82.69 96 GLU A O 1
ATOM 729 N N . GLY A 1 97 ? 9.914 -0.422 -8.960 1.00 78.06 97 GLY A N 1
ATOM 730 C CA . GLY A 1 97 ? 8.786 -1.085 -9.630 1.00 78.06 97 GLY A CA 1
ATOM 731 C C . GLY A 1 97 ? 7.896 -0.150 -10.453 1.00 78.06 97 GLY A C 1
ATOM 732 O O . GLY A 1 97 ? 8.123 1.057 -10.519 1.00 78.06 97 GLY A O 1
ATOM 733 N N . GLU A 1 98 ? 6.891 -0.706 -11.126 1.00 77.69 98 GLU A N 1
ATOM 734 C CA . GLU A 1 98 ? 5.930 0.100 -11.887 1.00 77.69 98 GLU A CA 1
ATOM 735 C C . GLU A 1 98 ? 5.055 0.936 -10.947 1.00 77.69 98 GLU A C 1
ATOM 737 O O . GLU A 1 98 ? 4.782 0.576 -9.801 1.00 77.69 98 GLU A O 1
ATOM 742 N N . THR A 1 99 ? 4.738 2.148 -11.391 1.00 81.69 99 THR A N 1
ATOM 743 C CA . THR A 1 99 ? 3.994 3.128 -10.598 1.00 81.69 99 THR A CA 1
ATOM 744 C C . THR A 1 99 ? 3.342 4.109 -11.557 1.00 81.69 99 THR A C 1
ATOM 746 O O . THR A 1 99 ? 4.039 4.880 -12.231 1.00 81.69 99 THR A O 1
ATOM 749 N N . ASP A 1 100 ? 2.022 4.080 -11.609 1.00 81.44 100 ASP A N 1
ATOM 750 C CA . ASP A 1 100 ? 1.205 4.968 -12.403 1.00 81.44 100 ASP A CA 1
ATOM 751 C C . ASP A 1 100 ? 1.030 6.289 -11.656 1.00 81.44 100 ASP A C 1
ATOM 753 O O . ASP A 1 100 ? 0.133 6.519 -10.844 1.00 81.44 100 ASP A O 1
ATOM 757 N N . ILE A 1 101 ? 1.948 7.201 -11.954 1.00 79.38 101 ILE A N 1
ATOM 758 C CA . ILE A 1 101 ? 1.957 8.554 -11.402 1.00 79.38 101 ILE A CA 1
ATOM 759 C C . ILE A 1 101 ? 0.754 9.398 -11.857 1.00 79.38 101 ILE A C 1
ATOM 761 O O . ILE A 1 101 ? 0.560 10.488 -11.322 1.00 79.38 101 ILE A O 1
ATOM 765 N N . SER A 1 102 ? -0.052 8.943 -12.827 1.00 82.56 102 SER A N 1
ATOM 766 C CA . SER A 1 102 ? -1.221 9.694 -13.302 1.00 82.56 102 SER A CA 1
ATOM 767 C C . SER A 1 102 ? -2.372 9.725 -12.290 1.00 82.56 102 SER A C 1
ATOM 769 O O . SER A 1 102 ? -3.147 10.680 -12.285 1.00 82.56 102 SER A O 1
ATOM 771 N N . GLN A 1 103 ? -2.444 8.742 -11.387 1.00 79.81 103 GLN A 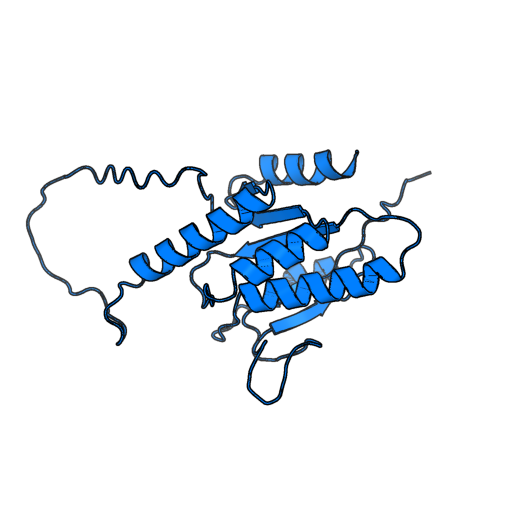N 1
ATOM 772 C CA . GLN A 1 103 ? -3.479 8.641 -10.348 1.00 79.81 103 GLN A CA 1
ATOM 773 C C . GLN A 1 103 ? -3.069 9.284 -9.011 1.00 79.81 103 GLN A C 1
ATOM 775 O O . GLN A 1 103 ? -3.768 9.170 -8.002 1.00 79.81 103 GLN A O 1
ATOM 780 N N . MET A 1 104 ? -1.939 9.992 -8.983 1.00 83.06 104 MET A N 1
ATOM 781 C CA . MET A 1 104 ? -1.374 10.562 -7.762 1.00 83.06 104 MET A CA 1
ATOM 782 C C . MET A 1 104 ? -2.286 11.611 -7.098 1.00 83.06 104 MET A C 1
ATOM 784 O O . MET A 1 104 ? -2.469 11.600 -5.883 1.00 83.06 104 MET A O 1
ATOM 788 N N . ASP A 1 105 ? -2.892 12.515 -7.866 1.00 86.00 105 ASP A N 1
ATOM 789 C CA . ASP A 1 105 ? -3.778 13.534 -7.285 1.00 86.00 105 ASP A CA 1
ATOM 790 C C . ASP A 1 105 ? -5.009 12.897 -6.617 1.00 86.00 105 ASP A C 1
ATOM 792 O O . ASP A 1 105 ? -5.471 13.343 -5.562 1.00 86.00 105 ASP A O 1
ATOM 796 N N . GLU A 1 106 ? -5.514 11.808 -7.201 1.00 86.62 106 GLU A N 1
ATOM 797 C CA . GLU A 1 106 ? -6.626 11.044 -6.645 1.00 86.62 106 GLU A CA 1
ATOM 798 C C . GLU A 1 106 ? -6.220 10.316 -5.359 1.00 86.62 106 GLU A C 1
ATOM 800 O O . GLU A 1 106 ? -6.973 10.346 -4.379 1.00 86.62 106 GLU A O 1
ATOM 805 N N . VAL A 1 107 ? -5.016 9.725 -5.314 1.00 86.06 107 VAL A N 1
ATOM 806 C CA . VAL A 1 107 ? -4.540 9.036 -4.106 1.00 86.06 107 VAL A CA 1
ATOM 807 C C . VAL A 1 107 ? -4.339 10.013 -2.949 1.00 86.06 107 VAL A C 1
ATOM 809 O O . VAL A 1 107 ? -4.776 9.728 -1.834 1.00 86.06 107 VAL A O 1
ATOM 812 N N . ILE A 1 108 ? -3.775 11.199 -3.209 1.00 87.50 108 ILE A N 1
ATOM 813 C CA . ILE A 1 108 ? -3.597 12.252 -2.197 1.00 87.50 108 ILE A CA 1
ATOM 814 C C . ILE A 1 108 ? -4.956 12.683 -1.644 1.00 87.50 108 ILE A C 1
ATOM 816 O O . ILE A 1 108 ? -5.160 12.683 -0.427 1.00 87.50 108 ILE A O 1
ATOM 820 N N . ALA A 1 109 ? -5.913 12.993 -2.523 1.00 88.62 109 A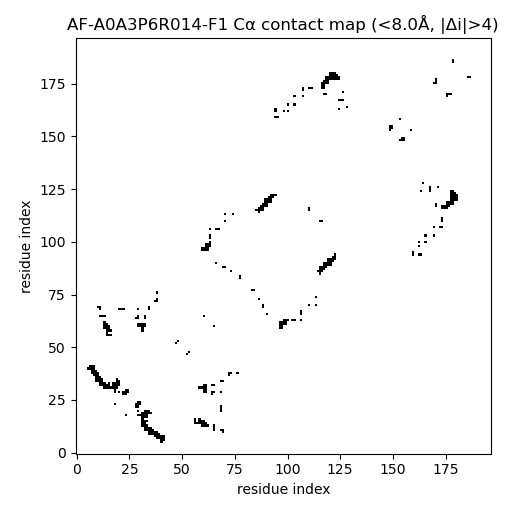LA A N 1
ATOM 821 C CA . ALA A 1 109 ? -7.252 13.402 -2.110 1.00 88.62 109 ALA A CA 1
ATOM 822 C C . ALA A 1 109 ? -7.968 12.306 -1.300 1.00 88.62 109 ALA A C 1
ATOM 824 O O . ALA A 1 109 ? -8.659 12.602 -0.318 1.00 88.62 109 ALA A O 1
ATOM 825 N N . SER A 1 110 ? -7.794 11.038 -1.686 1.00 86.88 110 SER A N 1
ATOM 826 C CA . SER A 1 110 ? -8.357 9.885 -0.980 1.00 86.88 110 SER A CA 1
ATOM 827 C C . SER A 1 110 ? -7.757 9.726 0.421 1.00 86.88 110 SER A C 1
ATOM 829 O O . SER A 1 110 ? -8.503 9.624 1.398 1.00 86.88 110 SER A O 1
ATOM 831 N N . LEU A 1 111 ? -6.426 9.787 0.541 1.00 87.81 111 LEU A N 1
ATOM 832 C CA . LEU A 1 111 ? -5.696 9.660 1.806 1.00 87.81 111 LEU A CA 1
ATOM 833 C C . LEU A 1 111 ? -6.015 10.804 2.779 1.00 87.81 111 LEU A C 1
ATOM 835 O O . LEU A 1 111 ? -6.316 10.545 3.946 1.00 87.81 111 LEU A O 1
ATOM 839 N N . GLN A 1 112 ? -6.061 12.050 2.292 1.00 89.75 112 GLN A N 1
ATOM 840 C CA . GLN A 1 112 ? -6.441 13.216 3.099 1.00 89.75 112 GLN A CA 1
ATOM 841 C C . GLN A 1 112 ? -7.879 13.102 3.610 1.00 89.75 112 GLN A C 1
ATOM 843 O O . GLN A 1 112 ? -8.149 13.288 4.796 1.00 89.75 112 GLN A O 1
ATOM 848 N N . LYS A 1 113 ? -8.820 12.740 2.730 1.00 88.62 113 LYS A N 1
ATOM 849 C CA . LYS A 1 113 ? -10.229 12.546 3.103 1.00 88.62 113 LYS A CA 1
ATOM 850 C C . LYS A 1 113 ? -10.414 11.397 4.094 1.00 88.62 113 LYS A C 1
ATOM 852 O O . LYS A 1 113 ? -11.341 11.422 4.904 1.00 88.62 113 LYS A O 1
ATOM 857 N N . ALA A 1 114 ? -9.575 10.372 3.997 1.00 85.81 114 ALA A N 1
ATOM 858 C CA . ALA A 1 114 ? -9.589 9.228 4.891 1.00 85.81 114 ALA A CA 1
ATOM 859 C C . ALA A 1 114 ? -8.922 9.517 6.249 1.00 85.81 114 ALA A C 1
ATOM 861 O O . ALA A 1 114 ? -9.100 8.705 7.163 1.00 85.81 114 ALA A O 1
ATOM 862 N N . GLU A 1 115 ? -8.231 10.656 6.394 1.00 88.25 115 GLU A N 1
ATOM 863 C CA . GLU A 1 115 ? -7.410 11.015 7.559 1.00 88.25 115 GLU A CA 1
ATOM 864 C C . GLU A 1 115 ? -6.409 9.893 7.885 1.00 88.25 115 GLU A C 1
ATOM 866 O O . GLU A 1 115 ? -6.326 9.419 9.017 1.00 88.25 115 GLU A O 1
ATOM 871 N N . VAL A 1 116 ? -5.729 9.395 6.846 1.00 89.44 116 VAL A N 1
ATOM 872 C CA . VAL A 1 116 ? -4.738 8.318 6.944 1.00 89.44 116 VAL A CA 1
ATOM 873 C C . VAL A 1 116 ? -3.347 8.932 7.004 1.00 89.44 116 VAL A C 1
ATOM 875 O O . VAL A 1 116 ? -2.959 9.675 6.105 1.00 89.44 116 VAL A O 1
ATOM 878 N N . LEU A 1 117 ? -2.583 8.581 8.034 1.00 90.00 117 LEU A N 1
ATOM 879 C CA . LEU A 1 117 ? -1.157 8.877 8.096 1.00 90.00 117 LEU A CA 1
ATOM 880 C C . LEU A 1 117 ? -0.411 7.957 7.129 1.00 90.00 117 LEU A C 1
ATOM 882 O O . LEU A 1 117 ? -0.718 6.768 7.058 1.00 90.00 117 LEU A O 1
ATOM 886 N N . LEU A 1 118 ? 0.584 8.481 6.415 1.00 90.75 118 LEU A N 1
ATOM 887 C CA . LEU A 1 118 ? 1.392 7.715 5.466 1.00 90.75 118 LEU A CA 1
ATOM 888 C C . LEU A 1 118 ? 2.874 7.840 5.809 1.00 90.75 118 LEU A C 1
ATOM 890 O O . LEU A 1 118 ? 3.381 8.950 5.932 1.00 90.75 118 LEU A O 1
ATOM 894 N N . ASN A 1 119 ? 3.578 6.712 5.895 1.00 91.12 119 ASN A N 1
ATOM 895 C CA . ASN A 1 119 ? 5.038 6.687 5.976 1.00 91.12 119 ASN A CA 1
ATOM 896 C C . ASN A 1 119 ? 5.627 5.746 4.922 1.00 91.12 119 ASN A C 1
ATOM 898 O O . ASN A 1 119 ? 5.063 4.685 4.647 1.00 91.12 119 ASN A O 1
ATOM 902 N N . LEU A 1 120 ? 6.791 6.110 4.388 1.00 90.31 120 LEU A N 1
ATOM 903 C CA . LEU A 1 120 ? 7.576 5.288 3.469 1.00 90.31 120 LEU A CA 1
ATOM 904 C C . LEU A 1 120 ? 8.797 4.696 4.185 1.00 90.31 120 LEU A C 1
ATOM 906 O O . LEU A 1 120 ? 9.545 5.411 4.848 1.00 90.31 120 LEU A O 1
ATOM 910 N N . ILE A 1 121 ? 9.042 3.404 3.999 1.00 89.56 121 ILE A N 1
ATOM 911 C CA . ILE A 1 121 ? 10.267 2.715 4.404 1.00 89.56 121 ILE A CA 1
ATOM 912 C C . ILE A 1 121 ? 10.939 2.126 3.164 1.00 89.56 121 ILE A C 1
ATOM 914 O O . ILE A 1 121 ? 10.297 1.470 2.350 1.00 89.56 121 ILE A O 1
ATOM 918 N N . GLY A 1 122 ? 12.249 2.315 3.059 1.00 84.31 122 GLY A N 1
ATOM 919 C CA . GLY A 1 122 ? 13.101 1.733 2.023 1.00 84.31 122 GLY A CA 1
ATOM 920 C C . GLY A 1 122 ? 13.821 2.764 1.169 1.00 84.31 122 GLY A C 1
ATOM 921 O O . GLY A 1 122 ? 14.810 2.435 0.522 1.00 84.31 122 GLY A O 1
ATOM 922 N N . LEU A 1 123 ? 13.386 4.021 1.231 1.00 84.06 123 LEU A N 1
ATOM 923 C CA . LEU A 1 123 ? 14.062 5.137 0.595 1.00 84.06 123 LEU A CA 1
ATOM 924 C C . LEU A 1 123 ? 13.855 6.403 1.423 1.00 84.06 123 LEU A C 1
ATOM 926 O O . LEU A 1 123 ? 12.736 6.717 1.824 1.00 84.06 123 LEU A O 1
ATOM 930 N N . ARG A 1 124 ? 14.930 7.164 1.636 1.00 82.25 124 ARG A N 1
ATOM 931 C CA . ARG A 1 124 ? 14.839 8.508 2.210 1.00 82.25 124 ARG A CA 1
ATOM 932 C C . ARG A 1 124 ? 14.580 9.523 1.099 1.00 82.25 124 ARG A C 1
ATOM 934 O O . ARG A 1 124 ? 15.446 9.765 0.265 1.00 82.25 124 ARG A O 1
ATOM 941 N N . ILE A 1 125 ? 13.408 10.142 1.140 1.00 82.19 125 ILE A N 1
ATOM 942 C CA . ILE A 1 125 ? 13.000 11.250 0.280 1.00 82.19 125 ILE A CA 1
ATOM 943 C C . ILE A 1 125 ? 13.182 12.548 1.066 1.00 82.19 125 ILE A C 1
ATOM 945 O O . ILE A 1 125 ? 12.579 12.744 2.121 1.00 82.19 125 ILE A O 1
ATOM 949 N N . THR A 1 126 ? 14.038 13.435 0.572 1.00 71.19 126 THR A N 1
ATOM 950 C CA . THR A 1 126 ? 14.239 14.763 1.156 1.00 71.19 126 THR A CA 1
ATOM 951 C C . THR A 1 126 ? 13.181 15.735 0.624 1.00 71.19 126 THR A C 1
ATOM 953 O O . THR A 1 126 ? 13.118 15.931 -0.596 1.00 71.19 126 THR A O 1
ATOM 956 N N . PRO A 1 127 ? 12.358 16.358 1.490 1.00 55.38 127 PRO A N 1
ATOM 957 C CA . PRO A 1 127 ? 11.421 17.391 1.063 1.00 55.38 127 PRO A CA 1
ATOM 958 C C . PRO A 1 127 ? 12.210 18.605 0.567 1.00 55.38 127 PRO A C 1
ATOM 960 O O . PRO A 1 127 ? 13.166 19.031 1.212 1.00 55.38 127 PRO A O 1
ATOM 963 N N . GLY A 1 128 ? 11.828 19.144 -0.592 1.00 55.06 128 GLY A N 1
ATOM 964 C CA . GLY A 1 128 ? 12.449 20.351 -1.146 1.00 55.06 128 GLY A CA 1
ATOM 965 C C . GLY A 1 128 ? 13.141 20.199 -2.494 1.00 55.06 128 GLY A C 1
ATOM 966 O O . GLY A 1 128 ? 13.625 21.197 -3.004 1.00 55.06 128 GLY A O 1
ATOM 967 N N . GLY A 1 129 ? 13.145 19.016 -3.119 1.00 52.53 129 GLY A N 1
ATOM 968 C CA . GLY A 1 129 ? 13.526 18.904 -4.532 1.00 52.53 129 GLY A CA 1
ATOM 969 C C . GLY A 1 129 ? 14.908 19.471 -4.867 1.00 52.53 129 GLY A C 1
ATOM 970 O O . GLY A 1 129 ? 15.138 19.854 -6.012 1.00 52.53 129 GLY A O 1
ATOM 971 N N . ASP A 1 130 ? 15.834 19.496 -3.908 1.00 47.22 130 ASP A N 1
ATOM 972 C CA . ASP A 1 130 ? 17.233 19.750 -4.200 1.00 47.22 130 ASP A CA 1
ATOM 973 C C . ASP A 1 130 ? 17.794 18.489 -4.858 1.00 47.22 130 ASP A C 1
ATOM 975 O O . ASP A 1 130 ? 18.535 17.699 -4.277 1.00 47.22 130 ASP A O 1
ATOM 979 N N . SER A 1 131 ? 17.493 18.343 -6.147 1.00 50.25 131 SER A N 1
ATOM 980 C CA . SER A 1 131 ? 18.511 17.891 -7.087 1.00 50.25 131 SER A CA 1
ATOM 981 C C . SER A 1 131 ? 19.623 18.943 -7.137 1.00 50.25 131 SER A C 1
ATOM 983 O O . SER A 1 131 ? 19.935 19.473 -8.200 1.00 50.25 131 SER A O 1
ATOM 985 N N . ASP A 1 132 ? 20.249 19.248 -5.997 1.00 42.12 132 ASP A N 1
ATOM 986 C CA . ASP A 1 132 ? 21.614 19.731 -6.011 1.00 42.12 132 ASP A CA 1
ATOM 987 C C . ASP A 1 132 ? 22.456 18.490 -6.276 1.00 42.12 132 ASP A C 1
ATOM 989 O O . ASP A 1 132 ? 22.980 17.807 -5.393 1.00 42.12 132 ASP A O 1
ATOM 993 N N . GLY A 1 133 ? 22.463 18.122 -7.556 1.00 43.41 133 GLY A N 1
ATOM 994 C CA . GLY A 1 133 ? 23.449 17.234 -8.112 1.00 43.41 133 GLY A CA 1
ATOM 995 C C . GLY A 1 133 ? 24.803 17.901 -7.952 1.00 43.41 133 GLY A C 1
ATOM 996 O O . GLY A 1 133 ? 25.375 18.383 -8.925 1.00 43.41 133 GLY A O 1
ATOM 997 N N . HIS A 1 134 ? 25.370 17.824 -6.751 1.00 38.62 134 HIS A N 1
ATOM 998 C CA . HIS A 1 134 ? 26.808 17.793 -6.587 1.00 38.62 134 HIS A CA 1
ATOM 999 C C . HIS A 1 134 ? 27.301 16.420 -7.055 1.00 38.62 134 HIS A C 1
ATOM 1001 O O . HIS A 1 134 ? 27.856 15.619 -6.308 1.00 38.62 134 HIS A O 1
ATOM 1007 N N . ALA A 1 135 ? 27.070 16.139 -8.339 1.00 44.41 135 ALA A N 1
ATOM 1008 C CA . ALA A 1 135 ? 27.975 15.310 -9.094 1.00 44.41 135 ALA A CA 1
ATOM 1009 C C . ALA A 1 135 ? 29.284 16.098 -9.114 1.00 44.41 135 ALA A C 1
ATOM 1011 O O . ALA A 1 135 ? 29.465 17.011 -9.923 1.00 44.41 135 ALA A O 1
ATOM 1012 N N . GLU A 1 136 ? 30.165 15.800 -8.159 1.00 37.31 136 GLU A N 1
ATOM 1013 C CA . GLU A 1 136 ? 31.556 16.205 -8.240 1.00 37.31 136 GLU A CA 1
ATOM 1014 C C . GLU A 1 136 ? 32.047 15.835 -9.637 1.00 37.31 136 GLU A C 1
ATOM 1016 O O . GLU A 1 136 ? 32.122 14.666 -10.021 1.00 37.31 136 GLU A O 1
ATOM 1021 N N . ASN A 1 137 ? 32.315 16.868 -10.427 1.00 43.62 137 ASN A N 1
ATOM 1022 C CA . ASN A 1 137 ? 32.813 16.769 -11.782 1.00 43.62 137 ASN A CA 1
ATOM 1023 C C . ASN A 1 137 ? 34.285 16.334 -11.715 1.00 43.62 137 ASN A C 1
ATOM 1025 O O . ASN A 1 137 ? 35.199 17.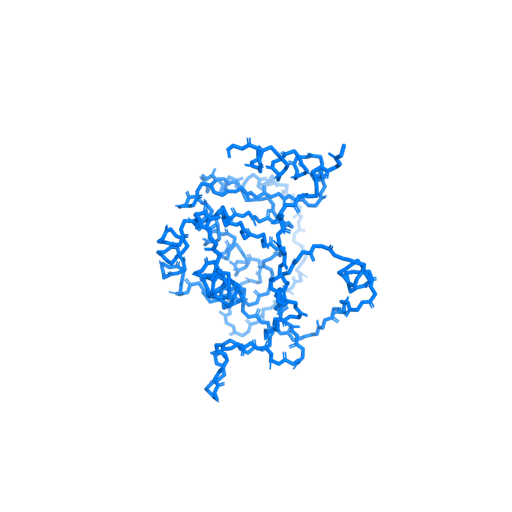114 -11.977 1.00 43.62 137 ASN A O 1
ATOM 1029 N N . SER A 1 138 ? 34.528 15.088 -11.305 1.00 42.12 138 SER A N 1
ATOM 1030 C CA . SER A 1 138 ? 35.799 14.418 -11.540 1.00 42.12 138 SER A CA 1
ATOM 1031 C C . SER A 1 138 ? 35.827 13.998 -13.001 1.00 42.12 138 SER A C 1
ATOM 1033 O O . SER A 1 138 ? 35.360 12.927 -13.385 1.00 42.12 138 SER A O 1
ATOM 1035 N N . ALA A 1 139 ? 36.375 14.886 -13.827 1.00 46.31 139 ALA A N 1
ATOM 1036 C CA . ALA A 1 139 ? 36.788 14.588 -15.184 1.00 46.31 139 ALA A CA 1
ATOM 1037 C C . ALA A 1 139 ? 37.799 13.421 -15.180 1.00 46.31 139 ALA A C 1
ATOM 1039 O O . ALA A 1 139 ? 38.994 13.613 -14.958 1.00 46.31 139 ALA A O 1
ATOM 1040 N N . GLY A 1 140 ? 37.308 12.208 -15.430 1.00 36.75 140 GLY A N 1
ATOM 1041 C CA . GLY A 1 140 ? 38.088 11.033 -15.823 1.00 36.75 140 GLY A CA 1
ATOM 1042 C C . GLY A 1 140 ? 37.726 10.636 -17.260 1.00 36.75 140 GLY A C 1
ATOM 1043 O O . GLY A 1 140 ? 36.568 10.788 -17.649 1.00 36.75 140 GLY A O 1
ATOM 1044 N N . PRO A 1 141 ? 38.685 10.193 -18.093 1.00 47.94 141 PRO A N 1
ATOM 1045 C CA . PRO A 1 141 ? 38.502 10.139 -19.536 1.00 47.94 141 PRO A CA 1
ATOM 1046 C C . PRO A 1 141 ? 37.576 8.997 -19.968 1.00 47.94 141 PRO A C 1
ATOM 1048 O O . PRO A 1 141 ? 37.578 7.906 -19.406 1.00 47.94 141 PRO A O 1
ATOM 1051 N N . SER A 1 142 ? 36.820 9.283 -21.024 1.00 50.84 142 SER A N 1
ATOM 1052 C CA . SER A 1 142 ? 35.903 8.413 -21.752 1.00 50.84 142 SER A CA 1
ATOM 1053 C C . SER A 1 142 ? 36.404 6.977 -21.934 1.00 50.84 142 SER A C 1
ATOM 1055 O O . SER A 1 142 ? 37.453 6.739 -22.531 1.00 50.84 142 SER A O 1
ATOM 1057 N N . THR A 1 143 ? 35.586 5.996 -21.567 1.00 38.66 143 THR A N 1
ATOM 1058 C CA . THR A 1 143 ? 35.526 4.720 -22.291 1.00 38.66 143 THR A CA 1
ATOM 1059 C C . THR A 1 143 ? 34.079 4.249 -22.252 1.00 38.66 143 THR A C 1
ATOM 1061 O O . THR A 1 143 ? 33.520 4.014 -21.185 1.00 38.66 143 THR A O 1
ATOM 1064 N N . GLY A 1 144 ? 33.437 4.269 -23.419 1.00 46.81 144 GLY A N 1
ATOM 1065 C CA . GLY A 1 144 ? 32.007 4.043 -23.552 1.00 46.81 144 GLY A CA 1
ATOM 1066 C C . GLY A 1 144 ? 31.603 2.644 -23.119 1.00 46.81 144 GLY A C 1
ATOM 1067 O O . GLY A 1 144 ? 32.294 1.691 -23.445 1.00 46.81 144 GLY A O 1
ATOM 1068 N N . ASN A 1 145 ? 30.458 2.558 -22.448 1.00 38.44 145 ASN A N 1
ATOM 1069 C CA . ASN A 1 145 ? 29.569 1.407 -22.484 1.00 38.44 145 ASN A CA 1
ATOM 1070 C C . ASN A 1 145 ? 28.140 1.945 -22.381 1.00 38.44 145 ASN A C 1
ATOM 1072 O O . ASN A 1 145 ? 27.777 2.613 -21.415 1.00 38.44 145 ASN A O 1
ATOM 1076 N N . SER A 1 146 ? 27.365 1.705 -23.432 1.00 45.66 146 SER A N 1
ATOM 1077 C CA . SER A 1 146 ? 25.959 2.069 -23.537 1.00 45.66 146 SER A CA 1
ATOM 1078 C C . SER A 1 146 ? 25.176 1.469 -22.371 1.00 45.66 146 SER A C 1
ATOM 1080 O O . SER A 1 146 ? 25.147 0.250 -22.208 1.00 45.66 146 SER A O 1
ATOM 1082 N N . ALA A 1 147 ? 24.546 2.322 -21.563 1.00 44.97 147 ALA A N 1
ATOM 1083 C CA . ALA A 1 147 ? 23.555 1.879 -20.593 1.00 44.97 147 ALA A CA 1
ATOM 1084 C C . ALA A 1 147 ? 22.385 1.206 -21.338 1.00 44.97 147 ALA A C 1
ATOM 1086 O O . ALA A 1 147 ? 22.013 1.678 -22.418 1.00 44.97 147 ALA A O 1
ATOM 1087 N N . PRO A 1 148 ? 21.803 0.120 -20.802 1.00 41.94 148 PRO A N 1
ATOM 1088 C CA . PRO A 1 148 ? 20.661 -0.530 -21.424 1.00 41.94 148 PRO A CA 1
ATOM 1089 C C . PRO A 1 148 ? 19.474 0.437 -21.411 1.00 41.94 148 PRO A C 1
ATOM 1091 O O . PRO A 1 148 ? 18.980 0.850 -20.363 1.00 41.94 148 PRO A O 1
ATOM 1094 N N . THR A 1 149 ? 19.056 0.844 -22.602 1.00 41.06 149 THR A N 1
ATOM 1095 C CA . THR A 1 149 ? 17.860 1.645 -22.837 1.00 41.06 149 THR A CA 1
ATOM 1096 C C . THR A 1 149 ? 16.689 0.700 -23.076 1.00 41.06 149 THR A C 1
ATOM 1098 O O . THR A 1 149 ? 16.714 -0.053 -24.051 1.00 41.06 149 THR A O 1
ATOM 1101 N N . ASN A 1 150 ? 15.658 0.757 -22.234 1.00 48.06 150 ASN A N 1
ATOM 1102 C CA . ASN A 1 150 ? 14.346 0.234 -22.612 1.00 48.06 150 ASN A CA 1
ATOM 1103 C C . ASN A 1 150 ? 13.745 1.121 -23.717 1.00 48.06 150 ASN A C 1
ATOM 1105 O O . ASN A 1 150 ? 14.121 2.286 -23.877 1.00 48.06 150 ASN A O 1
ATOM 1109 N N . SER A 1 151 ? 12.838 0.540 -24.498 1.00 52.16 151 SER A N 1
ATOM 1110 C CA . SER A 1 151 ? 12.270 1.037 -25.761 1.00 52.16 151 SER A CA 1
ATOM 1111 C C . SER A 1 151 ? 11.639 2.440 -25.740 1.00 52.16 151 SER A C 1
ATOM 1113 O O . SER A 1 151 ? 11.378 2.982 -26.809 1.00 52.16 151 SER A O 1
ATOM 1115 N N . ASP A 1 152 ? 11.468 3.059 -24.569 1.00 55.12 152 ASP A N 1
ATOM 1116 C CA . ASP A 1 152 ? 10.839 4.375 -24.385 1.00 55.12 152 ASP A CA 1
ATOM 1117 C C . ASP A 1 152 ? 11.824 5.540 -24.170 1.00 55.12 152 ASP A C 1
ATOM 1119 O O . ASP A 1 152 ? 11.420 6.660 -23.859 1.00 55.12 152 ASP A O 1
ATOM 1123 N N . GLY A 1 153 ? 13.135 5.317 -24.317 1.00 50.72 153 GLY A N 1
ATOM 1124 C CA . GLY A 1 153 ? 14.138 6.396 -24.325 1.00 50.72 153 GLY A CA 1
ATOM 1125 C C . GLY A 1 153 ? 14.345 7.135 -22.991 1.00 50.72 153 GLY A C 1
ATOM 1126 O O . GLY A 1 153 ? 15.193 8.024 -22.916 1.00 50.72 153 GLY A O 1
ATOM 1127 N N . LYS A 1 154 ? 13.631 6.764 -21.921 1.00 55.81 154 LYS A N 1
ATOM 1128 C CA . LYS A 1 154 ? 13.907 7.215 -20.551 1.00 55.81 154 LYS A CA 1
ATOM 1129 C C . LYS A 1 154 ? 14.941 6.286 -19.918 1.00 55.81 154 LYS A C 1
ATOM 1131 O O . LYS A 1 154 ? 14.791 5.066 -19.952 1.00 55.81 154 LYS A O 1
ATOM 1136 N N . SER A 1 155 ? 15.996 6.848 -19.328 1.00 72.12 155 SER A N 1
ATOM 1137 C CA . SER A 1 155 ? 16.898 6.056 -18.493 1.00 72.12 155 SER A CA 1
ATOM 1138 C C . SER A 1 155 ? 16.111 5.494 -17.306 1.00 72.12 155 SER A C 1
ATOM 1140 O O . SER A 1 155 ? 15.264 6.187 -16.742 1.00 72.12 155 SER A O 1
ATOM 1142 N N . PHE A 1 156 ? 16.395 4.251 -16.915 1.00 72.12 156 PHE A N 1
ATOM 1143 C CA . PHE A 1 156 ? 15.825 3.621 -15.716 1.00 72.12 156 PHE A CA 1
ATOM 1144 C C . PHE A 1 156 ? 15.921 4.548 -14.490 1.00 72.12 156 PHE A C 1
ATOM 1146 O O . PHE A 1 156 ? 14.939 4.779 -13.791 1.00 72.12 156 PHE A O 1
ATOM 1153 N N . VAL A 1 157 ? 17.081 5.194 -14.332 1.00 77.81 157 VAL A N 1
ATOM 1154 C CA . VAL A 1 157 ? 17.346 6.202 -13.295 1.00 77.81 157 VAL A CA 1
ATOM 1155 C C . VAL A 1 157 ? 16.406 7.409 -13.404 1.00 77.81 157 VAL A C 1
ATOM 1157 O O . VAL A 1 157 ? 15.909 7.897 -12.395 1.00 77.81 157 VAL A O 1
ATOM 1160 N N . GLY A 1 158 ? 16.128 7.889 -14.619 1.00 81.12 158 GLY A N 1
ATOM 1161 C CA . GLY A 1 158 ? 15.208 9.003 -14.842 1.00 81.12 158 GLY A CA 1
ATOM 1162 C C . GLY A 1 158 ? 13.757 8.654 -14.504 1.00 81.12 158 GLY A C 1
ATOM 1163 O O . GLY A 1 158 ? 13.059 9.476 -13.917 1.00 81.12 158 GLY A O 1
ATOM 1164 N N . ALA A 1 159 ? 13.310 7.438 -14.831 1.00 80.00 159 ALA A N 1
ATOM 1165 C CA . ALA A 1 159 ? 11.976 6.961 -14.463 1.00 80.00 159 ALA A CA 1
ATOM 1166 C C . ALA A 1 159 ? 11.834 6.789 -12.942 1.00 80.00 159 ALA A C 1
ATOM 1168 O O . ALA A 1 159 ? 10.845 7.239 -12.368 1.00 80.00 159 ALA A O 1
ATOM 1169 N N . MET A 1 160 ? 12.847 6.222 -12.280 1.00 82.62 160 MET A N 1
ATOM 1170 C CA . MET A 1 160 ? 12.890 6.120 -10.820 1.00 82.62 160 MET A CA 1
ATOM 1171 C C . MET A 1 160 ? 12.815 7.505 -10.165 1.00 82.62 160 MET A C 1
ATOM 1173 O O . MET A 1 160 ? 11.983 7.716 -9.290 1.00 82.62 160 MET A O 1
ATOM 1177 N N . LEU A 1 161 ? 13.608 8.481 -10.623 1.00 83.94 161 LEU A N 1
ATOM 1178 C CA . LEU A 1 161 ? 13.605 9.831 -10.049 1.00 83.94 161 LEU A CA 1
ATOM 1179 C C . LEU A 1 161 ? 12.233 10.516 -10.168 1.00 83.94 161 LEU A C 1
ATOM 1181 O O . LEU A 1 161 ? 11.803 11.180 -9.229 1.00 83.94 161 LEU A O 1
ATOM 1185 N N . GLN A 1 162 ? 11.521 10.310 -11.283 1.00 84.50 162 GLN A N 1
ATOM 1186 C CA . GLN A 1 162 ? 10.146 10.801 -11.449 1.00 84.50 162 GLN A CA 1
ATOM 1187 C C . GLN A 1 162 ? 9.200 10.205 -10.401 1.00 84.50 162 GLN A C 1
ATOM 1189 O O . GLN A 1 162 ? 8.401 10.936 -9.820 1.00 84.50 162 GLN A O 1
ATOM 1194 N N . ARG A 1 163 ? 9.315 8.903 -10.115 1.00 86.19 163 ARG A N 1
ATOM 1195 C CA . ARG A 1 163 ? 8.502 8.229 -9.089 1.00 86.19 163 ARG A CA 1
ATOM 1196 C C . ARG A 1 163 ? 8.854 8.701 -7.684 1.00 86.19 163 ARG A C 1
ATOM 1198 O O . ARG A 1 163 ? 7.954 8.969 -6.900 1.00 86.19 163 ARG A O 1
ATOM 1205 N N . VAL A 1 164 ? 10.143 8.859 -7.380 1.00 87.12 164 VAL A N 1
ATOM 1206 C CA . VAL A 1 164 ? 10.610 9.403 -6.094 1.00 87.12 164 VAL A CA 1
ATOM 1207 C C . VAL A 1 164 ? 10.057 10.810 -5.877 1.00 87.12 164 VAL A C 1
ATOM 1209 O O . VAL A 1 164 ? 9.550 11.112 -4.799 1.00 87.12 164 VAL A O 1
ATOM 1212 N N . GLN A 1 165 ? 10.106 11.659 -6.905 1.00 87.19 165 GLN A N 1
ATOM 1213 C CA . GLN A 1 165 ? 9.557 13.009 -6.839 1.00 87.19 165 GLN A CA 1
ATOM 1214 C C . GLN A 1 165 ? 8.040 12.994 -6.621 1.00 87.19 165 GLN A C 1
ATOM 1216 O O . GLN A 1 165 ? 7.556 13.700 -5.740 1.00 87.19 165 GLN A O 1
ATOM 1221 N N . ALA A 1 166 ? 7.309 12.171 -7.377 1.00 86.19 166 ALA A N 1
ATOM 1222 C CA . ALA A 1 166 ? 5.864 12.010 -7.230 1.00 86.19 166 ALA A CA 1
ATOM 1223 C C . ALA A 1 166 ? 5.494 11.538 -5.813 1.00 86.19 166 ALA A C 1
ATOM 1225 O O . ALA A 1 166 ? 4.682 12.157 -5.129 1.00 86.19 166 ALA A O 1
ATOM 1226 N N . PHE A 1 167 ? 6.163 10.501 -5.304 1.00 88.50 167 PHE A N 1
ATOM 1227 C CA . PHE A 1 167 ? 5.909 9.996 -3.955 1.00 88.50 167 PHE A CA 1
ATOM 1228 C C . PHE A 1 167 ? 6.276 11.016 -2.867 1.00 88.50 167 PHE A C 1
ATOM 1230 O O . PHE A 1 167 ? 5.601 11.104 -1.844 1.00 88.50 167 PHE A O 1
ATOM 1237 N N . GLY A 1 168 ? 7.299 11.842 -3.105 1.00 88.50 168 GLY A N 1
ATOM 1238 C CA . GLY A 1 168 ? 7.628 12.977 -2.246 1.00 88.50 168 GLY A CA 1
ATOM 1239 C C . GLY A 1 168 ? 6.488 13.991 -2.128 1.00 88.50 168 GLY A C 1
ATOM 1240 O O . GLY A 1 168 ? 6.243 14.487 -1.034 1.00 88.50 168 GLY A O 1
ATOM 1241 N N . GLN A 1 169 ? 5.749 14.250 -3.212 1.00 88.88 169 GLN A N 1
ATOM 1242 C CA . GLN A 1 169 ? 4.566 15.120 -3.180 1.00 88.88 169 GLN A CA 1
ATOM 1243 C C . GLN A 1 169 ? 3.420 14.501 -2.372 1.00 88.88 169 GLN A C 1
ATOM 1245 O O . GLN A 1 169 ? 2.731 15.218 -1.651 1.00 88.88 169 GLN A O 1
ATOM 1250 N N . ILE A 1 170 ? 3.241 13.176 -2.447 1.00 89.31 170 ILE A N 1
ATOM 1251 C CA . ILE A 1 170 ? 2.256 12.458 -1.623 1.00 89.31 170 ILE A CA 1
ATOM 1252 C C . ILE A 1 170 ? 2.597 12.602 -0.135 1.00 89.31 170 ILE A C 1
ATOM 1254 O O . ILE A 1 170 ? 1.719 12.915 0.667 1.00 89.31 170 ILE A O 1
ATOM 1258 N N . LEU A 1 171 ? 3.864 12.387 0.234 1.00 89.38 171 LEU A N 1
ATOM 1259 C CA . LEU A 1 171 ? 4.314 12.512 1.622 1.00 89.38 171 LEU A CA 1
ATOM 1260 C C . LEU A 1 171 ? 4.165 13.947 2.138 1.00 89.38 171 LEU A C 1
ATOM 1262 O O . LEU A 1 171 ? 3.625 14.131 3.222 1.00 89.38 171 LEU A O 1
ATOM 1266 N N . ASP A 1 172 ? 4.572 14.952 1.360 1.00 89.06 172 ASP A N 1
ATOM 1267 C CA . ASP A 1 172 ? 4.431 16.367 1.731 1.00 89.06 172 ASP A CA 1
ATOM 1268 C C . ASP A 1 172 ? 2.961 16.748 1.974 1.00 89.06 172 ASP A C 1
ATOM 1270 O O . ASP A 1 172 ? 2.620 17.314 3.012 1.00 89.06 172 ASP A O 1
ATOM 1274 N N . ALA A 1 173 ? 2.061 16.326 1.080 1.00 88.06 173 ALA A N 1
ATOM 1275 C CA . ALA A 1 173 ? 0.629 16.602 1.189 1.00 88.06 173 ALA A CA 1
ATOM 1276 C C . ALA A 1 173 ? -0.059 15.923 2.390 1.00 88.06 173 ALA A C 1
ATOM 1278 O O . ALA A 1 173 ? -1.165 16.325 2.765 1.00 88.06 173 ALA A O 1
ATOM 1279 N N . LEU A 1 174 ? 0.556 14.885 2.961 1.00 87.69 174 LEU A N 1
ATOM 1280 C CA . LEU A 1 174 ? 0.035 14.109 4.091 1.00 87.69 174 LEU A CA 1
ATOM 1281 C C . LEU A 1 174 ? 0.843 14.306 5.378 1.00 87.69 174 LEU A C 1
ATOM 1283 O O . LEU A 1 174 ? 0.595 13.594 6.350 1.00 87.69 174 LEU A O 1
ATOM 1287 N N . GLU A 1 175 ? 1.818 15.223 5.380 1.00 86.75 175 GLU A N 1
ATOM 1288 C CA . GLU A 1 175 ? 2.777 15.400 6.483 1.00 86.75 175 GLU A CA 1
ATOM 1289 C C . GLU A 1 175 ? 3.440 14.061 6.895 1.00 86.75 175 GLU A C 1
ATOM 1291 O O . GLU A 1 175 ? 3.686 13.764 8.073 1.00 86.75 175 GLU A O 1
ATOM 1296 N N . GLY A 1 176 ? 3.672 13.216 5.887 1.00 85.62 176 GLY A N 1
ATOM 1297 C CA . GLY A 1 176 ? 4.252 11.888 5.994 1.00 85.62 176 GLY A CA 1
ATOM 1298 C C . GLY A 1 176 ? 5.774 11.912 6.027 1.00 85.62 176 GLY A C 1
ATOM 1299 O O . GLY A 1 176 ? 6.421 12.852 5.565 1.00 85.62 176 GLY A O 1
ATOM 1300 N N . GLU A 1 177 ? 6.366 10.842 6.550 1.00 87.31 177 GLU A N 1
ATOM 1301 C CA . GLU A 1 177 ? 7.817 10.720 6.673 1.00 87.31 177 GLU A CA 1
ATOM 1302 C C . GLU A 1 177 ? 8.365 9.563 5.836 1.00 87.31 177 GLU A C 1
ATOM 1304 O O . GLU A 1 177 ? 7.682 8.574 5.560 1.00 87.31 177 GLU A O 1
ATOM 1309 N N . SER A 1 178 ? 9.632 9.678 5.439 1.00 88.00 178 SER A N 1
ATOM 1310 C CA . SER A 1 178 ? 10.348 8.620 4.733 1.00 88.00 178 SER A CA 1
ATOM 1311 C C . SER A 1 178 ? 11.619 8.210 5.467 1.00 88.00 178 SER A C 1
ATOM 1313 O O . SER A 1 178 ? 12.372 9.033 6.005 1.00 88.00 178 SER A O 1
ATOM 1315 N N . PHE A 1 179 ? 11.869 6.907 5.475 1.00 86.44 179 PHE A N 1
ATOM 1316 C CA . PHE A 1 179 ? 12.970 6.289 6.190 1.00 86.44 179 PHE A CA 1
ATOM 1317 C C . PHE A 1 179 ? 13.694 5.305 5.283 1.00 86.44 179 PHE A C 1
ATOM 1319 O O . PHE A 1 179 ? 13.083 4.545 4.539 1.00 86.44 179 PHE A O 1
ATOM 1326 N N . ASP A 1 180 ? 15.014 5.276 5.394 1.00 84.88 180 ASP A N 1
ATOM 1327 C CA . ASP A 1 180 ? 15.802 4.158 4.889 1.00 84.88 180 ASP A CA 1
ATOM 1328 C C . ASP A 1 180 ? 15.835 3.025 5.933 1.00 84.88 180 ASP A C 1
ATOM 1330 O O . ASP A 1 180 ? 15.723 3.287 7.137 1.00 84.88 180 ASP A O 1
ATOM 1334 N N . PHE A 1 181 ? 16.030 1.775 5.500 1.00 79.12 181 PHE A N 1
ATOM 1335 C CA . PHE A 1 181 ? 16.082 0.611 6.396 1.00 79.12 181 PHE A CA 1
ATOM 1336 C C . PHE A 1 181 ? 17.188 0.697 7.459 1.00 79.12 181 PHE A C 1
ATOM 1338 O O . PHE A 1 181 ? 17.083 0.066 8.508 1.00 79.12 181 PHE A O 1
ATOM 1345 N N . THR A 1 182 ? 18.230 1.504 7.246 1.00 79.25 182 THR A N 1
ATOM 1346 C CA . THR A 1 182 ? 19.286 1.731 8.246 1.00 79.25 182 THR A CA 1
ATOM 1347 C C . THR A 1 182 ? 18.823 2.555 9.455 1.00 79.25 182 THR A C 1
ATOM 1349 O O . THR A 1 182 ? 19.463 2.527 10.505 1.00 79.25 182 THR A O 1
ATOM 1352 N N . CYS A 1 183 ? 17.688 3.252 9.364 1.00 69.69 183 CYS A N 1
ATOM 1353 C CA . CYS A 1 183 ? 17.152 4.122 10.414 1.00 69.69 183 CYS A CA 1
ATOM 1354 C C . CYS A 1 183 ? 16.172 3.410 11.365 1.00 69.69 183 CYS A C 1
ATOM 1356 O O . CYS A 1 183 ? 15.188 4.007 11.794 1.00 69.69 183 CYS A O 1
ATOM 1358 N N . VAL A 1 184 ? 16.439 2.152 11.733 1.00 65.81 184 VAL A N 1
ATOM 1359 C CA . VAL A 1 184 ? 15.529 1.313 12.547 1.00 65.81 184 VAL A CA 1
ATOM 1360 C C . VAL A 1 184 ? 15.102 1.987 13.857 1.00 65.81 184 VAL A C 1
ATOM 1362 O O . VAL A 1 184 ? 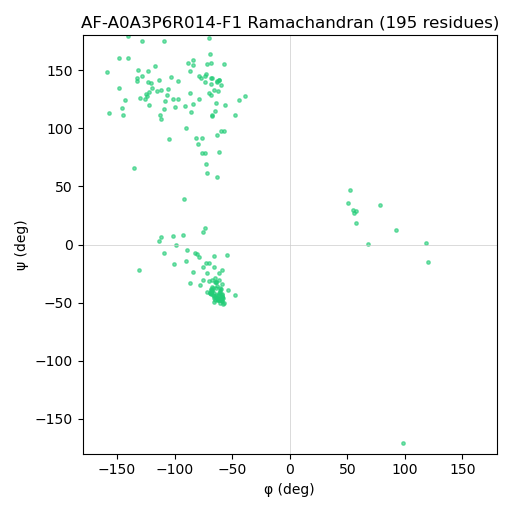13.942 1.900 14.247 1.00 65.81 184 VAL A O 1
ATOM 1365 N N . THR A 1 185 ? 16.008 2.702 14.529 1.00 63.66 185 THR A N 1
ATOM 1366 C CA . THR A 1 185 ? 15.696 3.428 15.772 1.00 63.66 185 THR A CA 1
ATOM 1367 C C . THR A 1 185 ? 14.754 4.606 15.550 1.00 63.66 185 THR A C 1
ATOM 1369 O O . THR A 1 185 ? 13.852 4.807 16.355 1.00 63.66 185 THR A O 1
ATOM 1372 N N . LEU A 1 186 ? 14.928 5.364 14.465 1.00 65.00 186 LEU A N 1
ATOM 1373 C CA . LEU A 1 186 ? 14.027 6.464 14.113 1.00 65.00 186 LEU A CA 1
ATOM 1374 C C . LEU A 1 186 ? 12.660 5.936 13.680 1.00 65.00 186 LEU A C 1
ATOM 1376 O O . LEU A 1 186 ? 11.656 6.461 14.137 1.00 65.00 186 LEU A O 1
ATOM 1380 N N . ILE A 1 187 ? 12.619 4.855 12.894 1.00 69.69 187 ILE A N 1
ATOM 1381 C CA . ILE A 1 187 ? 11.370 4.183 12.511 1.00 69.69 187 ILE A CA 1
ATOM 1382 C C . ILE A 1 187 ? 10.612 3.744 13.768 1.00 69.69 187 ILE A C 1
ATOM 1384 O O . ILE A 1 187 ? 9.444 4.080 13.933 1.00 69.69 187 ILE A O 1
ATOM 1388 N N . ALA A 1 188 ? 11.283 3.044 14.687 1.00 68.31 188 ALA A N 1
ATOM 1389 C CA . ALA A 1 188 ? 10.660 2.576 15.921 1.00 68.31 188 ALA A CA 1
ATOM 1390 C C . ALA A 1 188 ? 10.147 3.736 16.787 1.00 68.31 188 ALA A C 1
ATOM 1392 O O . ALA A 1 188 ? 9.043 3.655 17.312 1.00 68.31 188 ALA A O 1
ATOM 1393 N N . ILE A 1 189 ? 10.917 4.822 16.911 1.00 66.62 189 ILE A N 1
ATOM 1394 C CA . ILE A 1 189 ? 10.511 6.006 17.679 1.00 66.62 189 ILE A CA 1
ATOM 1395 C C . ILE A 1 189 ? 9.312 6.702 17.026 1.00 66.62 189 ILE A C 1
ATOM 1397 O O . ILE A 1 189 ? 8.333 6.955 17.719 1.00 66.62 189 ILE A O 1
ATOM 1401 N N . THR A 1 190 ? 9.352 6.975 15.719 1.00 71.94 190 THR A N 1
ATOM 1402 C CA . THR A 1 190 ? 8.253 7.637 15.001 1.00 71.94 190 THR A CA 1
ATOM 1403 C C . THR A 1 190 ? 6.964 6.824 15.081 1.00 71.94 190 THR A C 1
ATOM 1405 O O . THR A 1 190 ? 5.909 7.379 15.381 1.00 71.94 190 THR A O 1
ATOM 1408 N N . LEU A 1 191 ? 7.034 5.511 14.831 1.00 72.69 191 LEU A N 1
ATOM 1409 C CA . LEU A 1 191 ? 5.853 4.647 14.859 1.00 72.69 191 LEU A CA 1
ATOM 1410 C C . LEU A 1 191 ? 5.296 4.499 16.283 1.00 72.69 191 LEU A C 1
ATOM 1412 O O . LEU A 1 191 ? 4.086 4.548 16.470 1.00 72.69 191 LEU A O 1
ATOM 1416 N N . PHE A 1 192 ? 6.163 4.363 17.293 1.00 65.19 192 PHE A N 1
ATOM 1417 C CA . PHE A 1 192 ? 5.729 4.152 18.677 1.00 65.19 192 PHE A CA 1
ATOM 1418 C C . PHE A 1 192 ? 5.242 5.434 19.365 1.00 65.19 192 PHE A C 1
ATOM 1420 O O . PHE A 1 192 ? 4.329 5.373 20.184 1.00 65.19 192 PHE A O 1
ATOM 1427 N N . MET A 1 193 ? 5.832 6.598 19.063 1.00 66.50 193 MET A N 1
ATOM 1428 C CA . MET A 1 193 ? 5.415 7.862 19.683 1.00 66.50 193 MET A CA 1
ATOM 1429 C C . MET A 1 193 ? 4.096 8.400 19.122 1.00 66.50 193 MET A C 1
ATOM 1431 O O . MET A 1 193 ? 3.364 9.026 19.882 1.00 66.50 193 MET A O 1
ATOM 1435 N N . ARG A 1 194 ? 3.760 8.139 17.850 1.00 62.38 194 ARG A N 1
ATOM 1436 C CA . ARG A 1 194 ? 2.475 8.573 17.271 1.00 62.38 194 ARG A CA 1
ATOM 1437 C C . ARG A 1 194 ? 1.267 7.810 17.834 1.00 62.38 194 ARG A C 1
ATOM 1439 O O . ARG A 1 194 ? 0.228 8.414 18.035 1.00 62.38 194 ARG A O 1
ATOM 1446 N N . GLY A 1 195 ? 1.421 6.541 18.221 1.00 50.25 195 GLY A N 1
ATOM 1447 C CA . GLY A 1 195 ? 0.336 5.745 18.822 1.00 50.25 195 GLY A CA 1
ATOM 1448 C C . GLY A 1 195 ? -0.015 6.068 20.288 1.00 50.25 195 GLY A C 1
ATOM 1449 O O . GLY A 1 195 ? -0.713 5.280 20.927 1.00 50.25 195 GLY A O 1
ATOM 1450 N N . GLN A 1 196 ? 0.507 7.159 20.865 1.00 45.41 196 GLN A N 1
ATOM 1451 C CA . GLN A 1 196 ? 0.294 7.554 22.272 1.00 45.41 196 GLN A CA 1
ATOM 1452 C C . GLN A 1 196 ? -0.520 8.856 22.441 1.00 45.41 196 GLN A C 1
ATOM 1454 O O . GLN A 1 196 ? -0.694 9.295 23.581 1.00 45.41 196 GLN A O 1
ATOM 1459 N N . GLU A 1 197 ? -1.001 9.477 21.355 1.00 40.84 197 GLU A N 1
ATOM 1460 C CA . GLU A 1 197 ? -1.765 10.743 21.391 1.00 40.84 197 GLU A CA 1
ATOM 1461 C C . GLU A 1 197 ? -3.293 10.568 21.499 1.00 40.84 197 GLU A C 1
ATOM 1463 O O . GLU A 1 197 ? -3.863 9.621 20.909 1.00 40.84 197 GLU A O 1
#

Mean predicted aligned error: 10.85 Å

Radius of gyration: 19.06 Å; Cα contacts (8 Å, |Δi|>4): 242; chains: 1; bounding box: 56×38×60 Å

Secondary structure (DSSP, 8-state):
-------EEEEEEES-SS-B-SS--TT-TTTTEEEEEEEEE--HHHHHIIIII----S----HHHHHHHHHHHHHHHHTTSSS---EEEEEE--S-S---GGGHHHHHHHHHHHTEEEEEESS-PPTT----------------------TTS--HHHHHHHHHHHHHHHHHHTT-EEE-TT-HHHHHHHHHHHTT-